Protein AF-A0A1B0EXZ8-F1 (afdb_monomer_lite)

Radius of gyration: 24.74 Å; chains: 1; bounding box: 55×82×66 Å

pLDDT: mean 79.67, std 14.69, range [38.31, 95.44]

Secondary structure (DSSP, 8-state):
-----------------------PPP----SS-SSSSEEEEEEE--TTTTTT-TT---EEEE-TTEEE-GGG-TT-EEETT-GGGSS---SEEEEHHHHHHHHS-S-------SSS--S---EEEEPPTT-----------EE-EE-SSSEES--EEEEEEETTEEEEEEEEE-EE-GGGSPP-

Organism: Phlebotomus papatasi (NCBI:txid29031)

Structure (mmCIF, N/CA/C/O backbone):
data_AF-A0A1B0EXZ8-F1
#
_entry.id   AF-A0A1B0EXZ8-F1
#
loop_
_atom_site.group_PDB
_atom_site.id
_atom_site.type_symbol
_atom_site.label_atom_id
_atom_site.label_alt_id
_atom_site.label_comp_id
_atom_site.label_asym_id
_atom_site.label_entity_id
_atom_site.label_seq_id
_atom_site.pdbx_PDB_ins_code
_atom_site.Cartn_x
_atom_site.Cartn_y
_atom_site.Cartn_z
_atom_site.occupancy
_atom_site.B_iso_or_equiv
_atom_site.auth_seq_id
_atom_site.auth_comp_id
_atom_site.auth_asym_id
_atom_site.auth_atom_id
_atom_site.pdbx_PDB_model_num
ATOM 1 N N . MET A 1 1 ? -35.680 -66.073 40.558 1.00 38.31 1 MET A N 1
ATOM 2 C CA . MET A 1 1 ? -34.943 -65.551 39.387 1.00 38.31 1 MET A CA 1
ATOM 3 C C . MET A 1 1 ? -34.930 -64.034 39.498 1.00 38.31 1 MET A C 1
ATOM 5 O O . MET A 1 1 ? -35.944 -63.405 39.238 1.00 38.31 1 MET A O 1
ATOM 9 N N . THR A 1 2 ? -33.848 -63.460 40.017 1.00 38.97 2 THR A N 1
ATOM 10 C CA . THR A 1 2 ? -33.702 -62.013 40.236 1.00 38.97 2 THR A CA 1
ATOM 11 C C . THR A 1 2 ? -33.088 -61.377 38.992 1.00 38.97 2 THR A C 1
ATOM 13 O O . THR A 1 2 ? -31.933 -61.647 38.672 1.00 38.97 2 THR A O 1
ATOM 16 N N . PHE A 1 3 ? -33.871 -60.575 38.269 1.00 43.34 3 PHE A N 1
ATOM 17 C CA . PHE A 1 3 ? -33.403 -59.811 37.111 1.00 43.34 3 PHE A CA 1
ATOM 18 C C . PHE A 1 3 ? -32.670 -58.553 37.584 1.00 43.34 3 PHE A C 1
ATOM 20 O O . PHE A 1 3 ? -33.264 -57.659 38.182 1.00 43.34 3 PHE A O 1
ATOM 27 N N . TRP A 1 4 ? -31.370 -58.502 37.315 1.00 45.62 4 TRP A N 1
ATOM 28 C CA . TRP A 1 4 ? -30.503 -57.360 37.579 1.00 45.62 4 TRP A CA 1
ATOM 29 C C . TRP A 1 4 ? -30.578 -56.405 36.380 1.00 45.62 4 TRP A C 1
ATOM 31 O O . TRP A 1 4 ? -30.135 -56.745 35.286 1.00 45.62 4 TRP A O 1
ATOM 41 N N . TRP A 1 5 ? -31.186 -55.231 36.555 1.00 47.97 5 TRP A N 1
ATOM 42 C CA . TRP A 1 5 ? -31.151 -54.163 35.552 1.00 47.97 5 TRP A CA 1
ATOM 43 C C . TRP A 1 5 ? -29.870 -53.341 35.739 1.00 47.97 5 TRP A C 1
ATOM 45 O O . TRP A 1 5 ? -29.737 -52.605 36.715 1.00 47.97 5 TRP A O 1
ATOM 55 N N . CYS A 1 6 ? -28.924 -53.468 34.808 1.00 46.91 6 CYS A N 1
ATOM 56 C CA . CYS A 1 6 ? -27.786 -52.559 34.700 1.00 46.91 6 CYS A CA 1
ATOM 57 C C . CYS A 1 6 ? -28.238 -51.269 34.010 1.00 46.91 6 CYS A C 1
ATOM 59 O O . CYS A 1 6 ? -28.502 -51.246 32.809 1.00 46.91 6 CYS A O 1
ATOM 61 N N . LEU A 1 7 ? -28.325 -50.190 34.783 1.00 52.19 7 LEU A N 1
ATOM 62 C CA . LEU A 1 7 ? -28.613 -48.847 34.296 1.00 52.19 7 LEU A CA 1
ATOM 63 C C . LEU A 1 7 ? -27.306 -48.254 33.742 1.00 52.19 7 LEU A C 1
ATOM 65 O O . LEU A 1 7 ? -26.428 -47.845 34.499 1.00 52.19 7 LEU A O 1
ATOM 69 N N . VAL A 1 8 ? -27.138 -48.276 32.418 1.00 58.47 8 VAL A N 1
ATOM 70 C CA . VAL A 1 8 ? -25.973 -47.685 31.741 1.00 58.47 8 VAL A CA 1
ATOM 71 C C . VAL A 1 8 ? -26.219 -46.188 31.573 1.00 58.47 8 VAL A C 1
ATOM 73 O O . VAL A 1 8 ? -27.015 -45.766 30.738 1.00 58.47 8 VAL A O 1
ATOM 76 N N . VAL A 1 9 ? -25.536 -45.378 32.380 1.00 57.06 9 VAL A N 1
ATOM 77 C CA . VAL A 1 9 ? -25.532 -43.916 32.250 1.00 57.06 9 VAL A CA 1
ATOM 78 C C . VAL A 1 9 ? -24.446 -43.524 31.247 1.00 57.06 9 VAL A C 1
ATOM 80 O O . VAL A 1 9 ? -23.256 -43.584 31.550 1.00 57.06 9 VAL A O 1
ATOM 83 N N . PHE A 1 10 ? -24.850 -43.122 30.041 1.00 52.97 10 PHE A N 1
ATOM 84 C CA . PHE A 1 10 ? -23.956 -42.493 29.067 1.00 52.97 10 PHE A CA 1
ATOM 85 C C . PHE A 1 10 ? -23.681 -41.043 29.494 1.00 52.97 10 PHE A C 1
ATOM 87 O O . PHE A 1 10 ? -24.477 -40.140 29.242 1.00 52.97 10 PHE A O 1
ATOM 94 N N . LEU A 1 11 ? -22.542 -40.815 30.150 1.00 56.53 11 LEU A N 1
ATOM 95 C CA . LEU A 1 11 ? -21.988 -39.476 30.357 1.00 56.53 11 LEU A CA 1
ATOM 96 C C . LEU A 1 11 ? -21.397 -38.984 29.028 1.00 56.53 11 LEU A C 1
ATOM 98 O O . LEU A 1 11 ? -20.256 -39.288 28.685 1.00 56.53 11 LEU A O 1
ATOM 102 N N . GLY A 1 12 ? -22.200 -38.254 28.254 1.00 58.97 12 GLY A N 1
ATOM 103 C CA . GLY A 1 12 ? -21.737 -37.557 27.058 1.00 58.97 12 GLY A CA 1
ATOM 104 C C . GLY A 1 12 ? -20.774 -36.434 27.437 1.00 58.97 12 GLY A C 1
ATOM 105 O O . GLY A 1 12 ? -21.183 -35.426 28.009 1.00 58.97 12 GLY A O 1
ATOM 106 N N . VAL A 1 13 ? -19.491 -36.604 27.121 1.00 61.78 13 VAL A N 1
ATOM 107 C CA . VAL A 1 13 ? -18.482 -35.547 27.248 1.00 61.78 13 VAL A CA 1
ATOM 108 C C . VAL A 1 13 ? -18.763 -34.505 26.165 1.00 61.78 13 VAL A C 1
ATOM 110 O O . VAL A 1 13 ? -18.509 -34.741 24.985 1.00 61.78 13 VAL A O 1
ATOM 113 N N . LEU A 1 14 ? -19.313 -33.353 26.555 1.00 59.41 14 LEU A N 1
ATOM 114 C CA . LEU A 1 14 ? -19.392 -32.181 25.686 1.00 59.41 14 LEU A CA 1
ATOM 115 C C . LEU A 1 14 ? -17.962 -31.701 25.419 1.00 59.41 14 LEU A C 1
ATOM 117 O O . LEU A 1 14 ? -17.328 -31.090 26.279 1.00 59.41 14 LEU A O 1
ATOM 121 N N . ALA A 1 15 ? -17.439 -32.011 24.234 1.00 59.94 15 ALA A N 1
ATOM 122 C CA . ALA A 1 15 ? -16.187 -31.450 23.757 1.00 59.94 15 ALA A CA 1
ATOM 123 C C . ALA A 1 15 ? -16.364 -29.933 23.604 1.00 59.94 15 ALA A C 1
ATOM 125 O O . ALA A 1 15 ? -17.039 -29.454 22.694 1.00 59.94 15 ALA A O 1
ATOM 126 N N . ILE A 1 16 ? -15.779 -29.174 24.528 1.00 58.53 16 ILE A N 1
ATOM 127 C CA . ILE A 1 16 ? -15.691 -27.719 24.439 1.00 58.53 16 ILE A CA 1
ATOM 128 C C . ILE A 1 16 ? -14.742 -27.422 23.276 1.00 58.53 16 ILE A C 1
ATOM 130 O O . ILE A 1 16 ? -13.527 -27.562 23.409 1.00 58.53 16 ILE A O 1
ATOM 134 N N . SER A 1 17 ? -15.284 -27.058 22.112 1.00 58.72 17 SER A N 1
ATOM 135 C CA . SER A 1 17 ? -14.468 -26.588 20.996 1.00 58.72 17 SER A CA 1
ATOM 136 C C . SER A 1 17 ? -13.899 -25.218 21.362 1.00 58.72 17 SER A C 1
ATOM 138 O O . SER A 1 17 ? -14.602 -24.207 21.317 1.00 58.72 17 SER A O 1
ATOM 140 N N . SER A 1 18 ? -12.628 -25.169 21.743 1.00 59.09 18 SER A N 1
ATOM 141 C CA . SER A 1 18 ? -11.882 -23.919 21.801 1.00 59.09 18 SER A CA 1
ATOM 142 C C . SER A 1 18 ? -11.708 -23.415 20.370 1.00 59.09 18 SER A C 1
ATOM 144 O O . SER A 1 18 ? -10.949 -23.975 19.581 1.00 59.09 18 SER A O 1
ATOM 146 N N . GLY A 1 19 ? -12.459 -22.375 20.004 1.00 49.75 19 GLY A N 1
ATOM 147 C CA . GLY A 1 19 ? -12.261 -21.680 18.739 1.00 49.75 19 GLY A CA 1
ATOM 148 C C . GLY A 1 19 ? -10.860 -21.083 18.726 1.00 49.75 19 GLY A C 1
ATOM 149 O O . GLY A 1 19 ? -10.626 -20.042 19.335 1.00 49.75 19 GLY A O 1
ATOM 150 N N . GLN A 1 20 ? -9.909 -21.750 18.073 1.00 58.28 20 GLN A N 1
ATOM 151 C CA . GLN A 1 20 ? -8.628 -21.127 17.788 1.00 58.28 20 GLN A CA 1
ATOM 152 C C . GLN A 1 20 ? -8.894 -20.003 16.794 1.00 58.28 20 GLN A C 1
ATOM 154 O O . GLN A 1 20 ? -9.422 -20.231 15.704 1.00 58.28 20 GLN A O 1
ATOM 159 N N . LEU A 1 21 ? -8.573 -18.774 17.192 1.00 57.69 21 LEU A N 1
ATOM 160 C CA . LEU A 1 21 ? -8.550 -17.652 16.272 1.00 57.69 21 LEU A CA 1
ATOM 161 C C . LEU A 1 21 ? -7.491 -17.977 15.215 1.00 57.69 21 LEU A C 1
ATOM 163 O O . LEU A 1 21 ? -6.292 -17.928 15.481 1.00 57.69 21 LEU A O 1
ATOM 167 N N . ALA A 1 22 ? -7.944 -18.407 14.040 1.00 60.12 22 ALA A N 1
ATOM 168 C CA . ALA A 1 22 ? -7.069 -18.646 12.909 1.00 60.12 22 ALA A CA 1
ATOM 169 C C . ALA A 1 22 ? -6.574 -17.283 12.422 1.00 60.12 22 ALA A C 1
ATOM 171 O O . ALA A 1 22 ? -7.352 -16.531 11.836 1.00 60.12 22 ALA A O 1
ATOM 172 N N . TRP A 1 23 ? -5.311 -16.968 12.689 1.00 63.00 23 TRP A N 1
ATOM 173 C CA . TRP A 1 23 ? -4.614 -15.792 12.172 1.00 63.00 23 TRP A CA 1
ATOM 174 C C . TRP A 1 23 ? -3.588 -16.246 11.137 1.00 63.00 23 TRP A C 1
ATOM 176 O O . TRP A 1 23 ? -2.952 -17.289 11.305 1.00 63.00 23 TRP A O 1
ATOM 186 N N . SER A 1 24 ? -3.428 -15.476 10.067 1.00 70.12 24 SER A N 1
ATOM 187 C CA . SER A 1 24 ? -2.359 -15.701 9.093 1.00 70.12 24 SER A CA 1
ATOM 188 C C . SER A 1 24 ? -1.038 -15.104 9.603 1.00 70.12 24 SER A C 1
ATOM 190 O O . SER A 1 24 ? -1.063 -14.136 10.361 1.00 70.12 24 SER A O 1
ATOM 192 N N . PRO A 1 25 ? 0.141 -15.645 9.253 1.00 72.38 25 PRO A N 1
ATOM 193 C CA . PRO A 1 25 ? 1.394 -14.971 9.580 1.00 72.38 25 PRO A CA 1
ATOM 194 C C . PRO A 1 25 ? 1.545 -13.689 8.746 1.00 72.38 25 PRO A C 1
ATOM 196 O O . PRO A 1 25 ? 1.132 -13.660 7.581 1.00 72.38 25 PRO A O 1
ATOM 199 N N . ILE A 1 26 ? 2.186 -12.654 9.312 1.00 67.88 26 ILE A N 1
ATOM 200 C CA . ILE A 1 26 ? 2.547 -11.441 8.560 1.00 67.88 26 ILE A CA 1
ATOM 201 C C . ILE A 1 26 ? 3.461 -11.868 7.411 1.00 67.88 26 ILE A C 1
ATOM 203 O O . ILE A 1 26 ? 4.555 -12.388 7.637 1.00 67.88 26 ILE A O 1
ATOM 207 N N . GLN A 1 27 ? 3.016 -11.634 6.179 1.00 70.94 27 GLN A N 1
ATOM 208 C CA . GLN A 1 27 ? 3.802 -11.918 4.985 1.00 70.94 27 GLN A CA 1
ATOM 209 C C . GLN A 1 27 ? 4.909 -10.864 4.869 1.00 70.94 27 GLN A C 1
ATOM 211 O O . GLN A 1 27 ? 4.693 -9.771 4.352 1.00 70.94 27 GLN A O 1
ATOM 216 N N . VAL A 1 28 ? 6.089 -11.175 5.402 1.00 64.62 28 VAL A N 1
ATOM 217 C CA . VAL A 1 28 ? 7.336 -10.450 5.142 1.00 64.62 28 VAL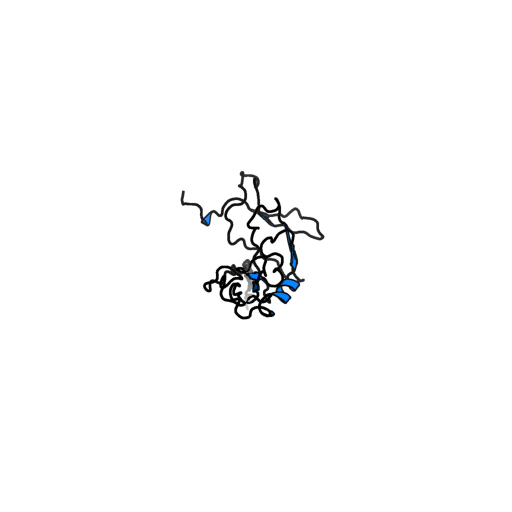 A CA 1
ATOM 218 C C . VAL A 1 28 ? 8.238 -11.448 4.442 1.00 64.62 28 VAL A C 1
ATOM 220 O O . VAL A 1 28 ? 8.940 -12.223 5.087 1.00 64.62 28 VAL A O 1
ATOM 223 N N . GLU A 1 29 ? 8.143 -11.524 3.120 1.00 59.66 29 GLU A N 1
ATOM 224 C CA . GLU A 1 29 ? 9.038 -12.398 2.371 1.00 59.66 29 GLU A CA 1
ATOM 225 C C . GLU A 1 29 ? 10.473 -11.872 2.605 1.00 59.66 29 GLU A C 1
ATOM 227 O O . GLU A 1 29 ? 10.762 -10.698 2.406 1.00 59.66 29 GLU A O 1
ATOM 232 N N . SER A 1 30 ? 11.353 -12.680 3.204 1.00 58.31 30 SER A N 1
ATOM 233 C CA . SER A 1 30 ? 12.673 -12.243 3.705 1.00 58.31 30 SER A CA 1
ATOM 234 C C . SER A 1 30 ? 13.801 -12.614 2.732 1.00 58.31 30 SER A C 1
ATOM 236 O O . SER A 1 30 ? 14.934 -12.878 3.136 1.00 58.31 30 SER A O 1
ATOM 238 N N . ASN A 1 31 ? 13.510 -12.672 1.434 1.00 60.12 31 ASN A N 1
ATOM 239 C CA . ASN A 1 31 ? 14.470 -13.117 0.425 1.00 60.12 31 ASN A CA 1
ATOM 240 C C . ASN A 1 31 ? 15.336 -11.950 -0.082 1.00 60.12 31 ASN A C 1
ATOM 242 O O . ASN A 1 31 ? 15.239 -11.566 -1.245 1.00 60.12 31 ASN A O 1
ATOM 246 N N . ASN A 1 32 ? 16.171 -11.368 0.795 1.00 68.06 32 ASN A N 1
ATOM 247 C CA . ASN A 1 32 ? 17.091 -10.255 0.476 1.00 68.06 32 ASN A CA 1
ATOM 248 C C . ASN A 1 32 ? 16.421 -9.026 -0.177 1.00 68.06 32 ASN A C 1
ATOM 250 O O . ASN A 1 32 ? 17.072 -8.235 -0.858 1.00 68.06 32 ASN A O 1
ATOM 254 N N . GLN A 1 33 ? 15.116 -8.871 0.022 1.00 80.88 33 GLN A N 1
ATOM 255 C CA . GLN A 1 33 ? 14.319 -7.807 -0.572 1.00 80.88 33 GLN A CA 1
ATOM 256 C C . GLN A 1 33 ? 14.337 -6.534 0.279 1.00 80.88 33 GLN A C 1
ATOM 258 O O . GLN A 1 33 ? 14.407 -6.591 1.507 1.00 80.88 33 GLN A O 1
ATOM 263 N N . VAL A 1 34 ? 14.261 -5.380 -0.388 1.00 82.19 34 VAL A N 1
ATOM 264 C CA . VAL A 1 34 ? 14.234 -4.053 0.250 1.00 82.19 34 VAL A CA 1
ATOM 265 C C . VAL A 1 34 ? 12.912 -3.835 0.990 1.00 82.19 34 VAL A C 1
ATOM 267 O O . VAL A 1 34 ? 12.888 -3.271 2.084 1.00 82.19 34 VAL A O 1
ATOM 270 N N . ASP A 1 35 ? 11.803 -4.284 0.399 1.00 84.75 35 ASP A N 1
ATOM 271 C CA . ASP A 1 35 ? 10.486 -4.317 1.034 1.00 84.75 35 ASP A CA 1
ATOM 272 C C . ASP A 1 35 ? 9.596 -5.424 0.448 1.00 84.75 35 ASP A C 1
ATOM 274 O O . ASP A 1 35 ? 10.082 -6.280 -0.285 1.00 84.75 35 ASP A O 1
ATOM 278 N N . LEU A 1 36 ? 8.300 -5.445 0.794 1.00 86.88 36 LEU A N 1
ATOM 279 C CA . LEU A 1 36 ? 7.382 -6.519 0.402 1.00 86.88 36 LEU A CA 1
ATOM 280 C C . LEU A 1 36 ? 7.312 -6.741 -1.117 1.00 86.88 36 LEU A C 1
ATOM 282 O O . LEU A 1 36 ? 7.190 -7.884 -1.541 1.00 86.88 36 LEU A O 1
ATOM 286 N N . PHE A 1 37 ? 7.394 -5.675 -1.920 1.00 91.50 37 PHE A N 1
ATOM 287 C CA . PHE A 1 37 ? 7.234 -5.759 -3.375 1.00 91.50 37 PHE A CA 1
ATOM 288 C C . PHE A 1 37 ? 8.534 -5.495 -4.146 1.00 91.50 37 PHE A C 1
ATOM 290 O O . PHE A 1 37 ? 8.640 -5.862 -5.319 1.00 91.50 37 PHE A O 1
ATOM 297 N N . THR A 1 38 ? 9.528 -4.883 -3.501 1.00 91.62 38 THR A N 1
ATOM 298 C CA . THR A 1 38 ? 10.786 -4.443 -4.110 1.00 91.62 38 THR A CA 1
ATOM 299 C C . THR A 1 38 ? 11.914 -5.396 -3.743 1.00 91.62 38 THR A C 1
ATOM 301 O O . THR A 1 38 ? 12.404 -5.386 -2.612 1.00 91.62 38 THR A O 1
ATOM 304 N N . ARG A 1 39 ? 12.382 -6.190 -4.711 1.00 91.94 39 ARG A N 1
ATOM 305 C CA . ARG A 1 39 ? 13.547 -7.067 -4.533 1.00 91.94 39 ARG A CA 1
ATOM 306 C C . ARG A 1 39 ? 14.839 -6.259 -4.504 1.00 91.94 39 ARG A C 1
ATOM 308 O O . ARG A 1 39 ? 15.629 -6.411 -3.584 1.00 91.94 39 ARG A O 1
ATOM 315 N N . GLN A 1 40 ? 15.041 -5.403 -5.503 1.00 91.50 40 GLN A N 1
ATOM 316 C CA . GLN A 1 40 ? 16.206 -4.521 -5.627 1.00 91.50 40 GLN A CA 1
ATOM 317 C C . GLN A 1 40 ? 15.744 -3.142 -6.091 1.00 91.50 40 GLN A C 1
ATOM 319 O O . GLN A 1 40 ? 14.796 -3.046 -6.869 1.00 91.50 40 GLN A O 1
ATOM 324 N N . ALA A 1 41 ? 16.402 -2.088 -5.608 1.00 91.06 41 ALA A N 1
ATOM 325 C CA . ALA A 1 41 ? 16.055 -0.709 -5.950 1.00 91.06 41 ALA A CA 1
ATOM 326 C C . ALA A 1 41 ? 16.508 -0.303 -7.365 1.00 91.06 41 ALA A C 1
ATOM 328 O O . ALA A 1 41 ? 15.982 0.652 -7.908 1.00 91.06 41 ALA A O 1
ATOM 329 N N . SER A 1 42 ? 17.446 -1.019 -7.977 1.00 92.19 42 SER A N 1
ATOM 330 C CA . SER A 1 42 ? 17.870 -0.817 -9.366 1.00 92.19 42 SER A CA 1
ATOM 331 C C . SER A 1 42 ? 18.394 -2.136 -9.939 1.00 92.19 42 SER A C 1
ATOM 333 O O . SER A 1 42 ? 18.542 -3.114 -9.200 1.00 92.19 42 SER A O 1
ATOM 335 N N . GLY A 1 43 ? 18.654 -2.176 -11.246 1.00 90.75 43 GLY A N 1
ATOM 336 C CA . GLY A 1 43 ? 19.186 -3.341 -11.957 1.00 90.75 43 GLY A CA 1
ATOM 337 C C . GLY A 1 43 ? 18.191 -4.024 -12.896 1.00 90.75 43 GLY A C 1
ATOM 338 O O . GLY A 1 43 ? 18.550 -5.013 -13.533 1.00 90.75 43 GLY A O 1
ATOM 339 N N . CYS A 1 44 ? 16.959 -3.517 -13.006 1.00 91.94 44 CYS A N 1
ATOM 340 C CA . CYS A 1 44 ? 15.953 -4.021 -13.936 1.00 91.94 44 CYS A CA 1
ATOM 341 C C . CYS A 1 44 ? 15.580 -2.976 -14.991 1.00 91.94 44 CYS A C 1
ATOM 343 O O . CYS A 1 44 ? 15.612 -1.778 -14.703 1.00 91.94 44 CYS A O 1
ATOM 345 N N . PRO A 1 45 ? 15.177 -3.414 -16.199 1.00 91.31 45 PRO A N 1
ATOM 346 C CA . PRO A 1 45 ? 14.734 -2.500 -17.234 1.00 91.31 45 PRO A CA 1
ATOM 347 C C . PRO A 1 45 ? 13.476 -1.744 -16.804 1.00 91.31 45 PRO A C 1
ATOM 349 O O . PRO A 1 45 ? 12.548 -2.314 -16.217 1.00 91.31 45 PRO A O 1
ATOM 352 N N . CYS A 1 46 ? 13.436 -0.454 -17.115 1.00 91.00 46 CYS A N 1
ATOM 353 C CA . CYS A 1 46 ? 12.274 0.391 -16.864 1.00 91.00 46 CYS A CA 1
ATOM 354 C C . CYS A 1 46 ? 11.158 0.079 -17.865 1.00 91.00 46 CYS A C 1
ATOM 356 O O . CYS A 1 46 ? 11.255 0.465 -19.024 1.00 91.00 46 CYS A O 1
ATOM 358 N N . LEU A 1 47 ? 10.062 -0.569 -17.460 1.00 86.81 47 LEU A N 1
ATOM 359 C CA . LEU A 1 47 ? 9.047 -1.055 -18.415 1.00 86.81 47 LEU A CA 1
ATOM 360 C C . LEU A 1 47 ? 8.384 0.056 -19.255 1.00 86.81 47 LEU A C 1
ATOM 362 O O . LEU A 1 47 ? 7.991 -0.184 -20.393 1.00 86.81 47 LEU A O 1
ATOM 366 N N . TRP A 1 48 ? 8.295 1.280 -18.726 1.00 84.62 48 TRP A N 1
ATOM 367 C CA . TRP A 1 48 ? 7.731 2.440 -19.433 1.00 84.62 48 TRP A CA 1
ATOM 368 C C . TRP A 1 48 ? 8.727 3.153 -20.364 1.00 84.62 48 TRP A C 1
ATOM 370 O O . TRP A 1 48 ? 8.300 3.911 -21.230 1.00 84.62 48 TRP A O 1
ATOM 380 N N . ARG A 1 49 ? 10.039 2.921 -20.200 1.00 81.56 49 ARG A N 1
ATOM 381 C CA . ARG A 1 49 ? 11.125 3.513 -21.016 1.00 81.56 49 ARG A CA 1
ATOM 382 C C . ARG A 1 49 ? 11.882 2.495 -21.863 1.00 81.56 49 ARG A C 1
ATOM 384 O O . ARG A 1 49 ? 12.566 2.884 -22.801 1.00 81.56 49 ARG A O 1
ATOM 391 N N . SER A 1 50 ? 11.704 1.206 -21.594 1.00 66.94 50 SER A N 1
ATOM 392 C CA . SER A 1 50 ? 12.350 0.091 -22.288 1.00 66.94 50 SER A CA 1
ATOM 393 C C . SER A 1 50 ? 12.191 0.116 -23.818 1.00 66.94 50 SER A C 1
ATOM 395 O O . SER A 1 50 ? 13.132 -0.301 -24.490 1.00 66.94 50 SER A O 1
ATOM 397 N N . PRO A 1 51 ? 11.091 0.638 -24.409 1.00 69.75 51 PRO A N 1
ATOM 398 C CA . PRO A 1 51 ? 11.003 0.801 -25.863 1.00 69.75 51 PRO A CA 1
ATOM 399 C C . PRO A 1 51 ? 11.971 1.845 -26.445 1.00 69.75 51 PRO A C 1
ATOM 401 O O . PRO A 1 51 ? 12.215 1.839 -27.648 1.00 69.75 51 PR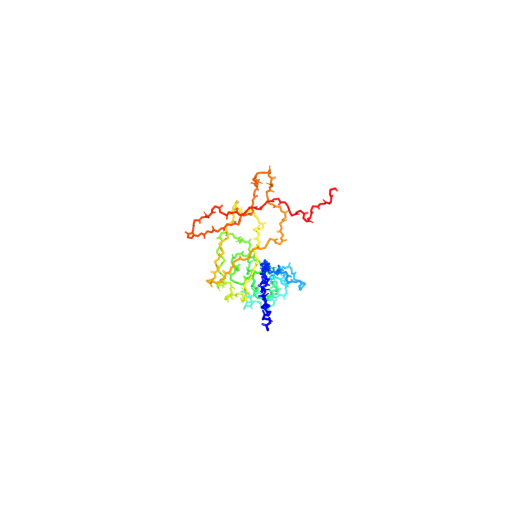O A O 1
ATOM 404 N N . VAL A 1 52 ? 12.473 2.762 -25.614 1.00 71.12 52 VAL A N 1
ATOM 405 C CA . VAL A 1 52 ? 13.305 3.911 -26.002 1.00 71.12 52 VAL A CA 1
ATOM 406 C C . VAL A 1 52 ? 14.775 3.661 -25.669 1.00 71.12 52 VAL A C 1
ATOM 408 O O . VAL A 1 52 ? 15.636 3.952 -26.495 1.00 71.12 52 VAL A O 1
ATOM 411 N N . ASP A 1 53 ? 15.057 3.085 -24.499 1.00 72.25 53 ASP A N 1
ATOM 412 C CA . ASP A 1 53 ? 16.406 2.697 -24.082 1.00 72.25 53 ASP A CA 1
ATOM 413 C C . ASP A 1 53 ? 16.400 1.279 -23.474 1.00 72.25 53 ASP A C 1
ATOM 415 O O . ASP A 1 53 ? 16.021 1.090 -22.315 1.00 72.25 53 ASP A O 1
ATOM 419 N N . PRO A 1 54 ? 16.810 0.253 -24.243 1.00 70.31 54 PRO A N 1
ATOM 420 C CA . PRO A 1 54 ? 16.871 -1.128 -23.767 1.00 70.31 54 PRO A CA 1
ATOM 421 C C . PRO A 1 54 ? 17.927 -1.369 -22.679 1.00 70.31 54 PRO A C 1
ATOM 423 O O . PRO A 1 54 ? 17.908 -2.431 -22.058 1.00 70.31 54 PRO A O 1
ATOM 426 N N . GLN A 1 55 ? 18.865 -0.435 -22.486 1.00 78.25 55 GLN A N 1
ATOM 427 C CA . GLN A 1 55 ? 19.953 -0.531 -21.508 1.00 78.25 55 GLN A CA 1
ATOM 428 C C . GLN A 1 55 ? 19.665 0.267 -20.227 1.00 78.25 55 GLN A C 1
ATOM 430 O O . GLN A 1 55 ? 20.459 0.202 -19.285 1.00 78.25 55 GLN A O 1
ATOM 435 N N . ASP A 1 56 ? 18.534 0.982 -20.160 1.00 81.75 56 ASP A N 1
ATOM 436 C CA . ASP A 1 56 ? 18.103 1.689 -18.953 1.00 81.75 56 ASP A CA 1
ATOM 437 C C . ASP A 1 56 ? 17.706 0.676 -17.873 1.00 81.75 56 ASP A C 1
ATOM 439 O O . ASP A 1 56 ? 16.594 0.144 -17.856 1.00 81.75 56 ASP A O 1
ATOM 443 N N . THR A 1 57 ? 18.659 0.388 -16.989 1.00 86.25 57 THR A N 1
ATOM 444 C CA . THR A 1 57 ? 18.536 -0.560 -15.876 1.00 86.25 57 THR A CA 1
ATOM 445 C C . THR A 1 57 ? 18.386 0.142 -14.527 1.00 86.25 57 THR A C 1
ATOM 447 O O . THR A 1 57 ? 18.552 -0.484 -13.479 1.00 86.25 57 THR A O 1
ATOM 450 N N . ASP A 1 58 ? 18.038 1.431 -14.518 1.00 89.94 58 ASP A N 1
ATOM 451 C CA . ASP A 1 58 ? 17.900 2.224 -13.288 1.00 89.94 58 ASP A CA 1
ATOM 452 C C . ASP A 1 58 ? 16.559 1.999 -12.559 1.00 89.94 58 ASP A C 1
ATOM 454 O O . ASP A 1 58 ? 16.192 2.723 -11.632 1.00 89.94 58 ASP A O 1
ATOM 458 N N . CYS A 1 59 ? 15.799 0.976 -12.955 1.00 93.25 59 CYS A N 1
ATOM 459 C CA . CYS A 1 59 ? 14.516 0.659 -12.349 1.00 93.25 59 CYS A CA 1
ATOM 460 C C . CYS A 1 59 ? 14.565 -0.527 -11.395 1.00 93.25 59 CYS A C 1
ATOM 462 O O . CYS A 1 59 ? 15.360 -1.464 -11.517 1.00 93.25 59 CYS A O 1
ATOM 464 N N . ALA A 1 60 ? 13.646 -0.488 -10.436 1.00 94.88 60 ALA A N 1
ATOM 465 C CA . ALA A 1 60 ? 13.500 -1.510 -9.425 1.00 94.88 60 ALA A CA 1
ATOM 466 C C . ALA A 1 60 ? 13.139 -2.872 -10.019 1.00 94.88 60 ALA A C 1
ATOM 468 O O . ALA A 1 60 ? 12.310 -3.004 -10.926 1.00 94.88 60 ALA A O 1
ATOM 469 N N . CYS A 1 61 ? 13.720 -3.908 -9.428 1.00 93.50 61 CYS A N 1
ATOM 470 C CA . CYS A 1 61 ? 13.332 -5.284 -9.673 1.00 93.50 61 CYS A CA 1
ATOM 471 C C . CYS A 1 61 ? 12.219 -5.678 -8.704 1.00 93.50 61 CYS A C 1
ATOM 473 O O . CYS A 1 61 ? 12.441 -5.744 -7.492 1.00 93.50 61 CYS A O 1
ATOM 475 N N . CYS A 1 62 ? 11.031 -5.974 -9.229 1.00 93.25 62 CYS A N 1
ATOM 476 C CA . CYS A 1 62 ? 9.876 -6.353 -8.417 1.00 93.25 62 CYS A CA 1
ATOM 477 C C . CYS A 1 62 ? 9.806 -7.866 -8.176 1.00 93.25 62 CYS A C 1
ATOM 479 O O . CYS A 1 62 ? 10.265 -8.673 -8.989 1.00 93.25 62 CYS A O 1
ATOM 481 N N . VAL A 1 63 ? 9.223 -8.264 -7.045 1.00 92.38 63 VAL A N 1
ATOM 482 C CA . VAL A 1 63 ? 8.840 -9.665 -6.799 1.00 92.38 63 VAL A CA 1
ATOM 483 C C . VAL A 1 63 ? 7.504 -9.987 -7.479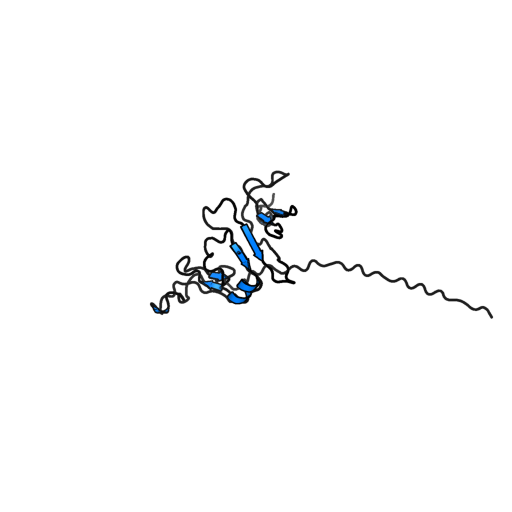 1.00 92.38 63 VAL A C 1
ATOM 485 O O . VAL A 1 63 ? 6.857 -9.121 -8.069 1.00 92.38 63 VAL A O 1
ATOM 488 N N . ARG A 1 64 ? 7.067 -11.249 -7.405 1.00 91.38 64 ARG A N 1
ATOM 489 C CA . ARG A 1 64 ? 5.776 -11.670 -7.963 1.00 91.38 64 ARG A CA 1
ATOM 490 C C . ARG A 1 64 ? 4.629 -10.869 -7.334 1.00 91.38 64 ARG A C 1
ATOM 492 O O . ARG A 1 64 ? 4.546 -10.754 -6.118 1.00 91.38 64 ARG A O 1
ATOM 499 N N . GLY A 1 65 ? 3.741 -10.347 -8.179 1.00 92.25 65 GLY A N 1
ATOM 500 C CA . GLY A 1 65 ? 2.626 -9.488 -7.768 1.00 92.25 65 GLY A CA 1
ATOM 501 C C . GLY A 1 65 ? 3.011 -8.033 -7.483 1.00 92.25 65 GLY A C 1
ATOM 502 O O . GLY A 1 65 ? 2.131 -7.232 -7.164 1.00 92.25 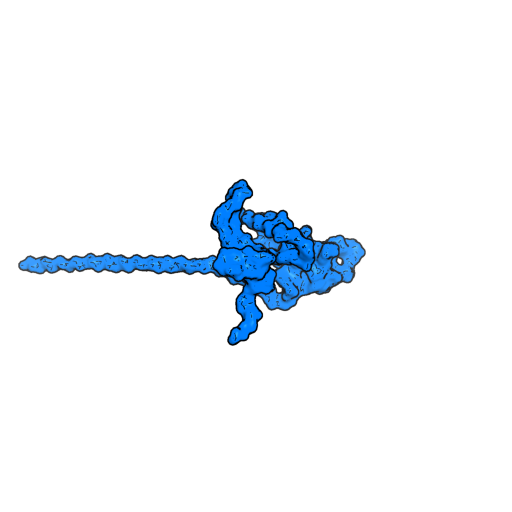65 GLY A O 1
ATOM 503 N N . GLY A 1 66 ? 4.295 -7.688 -7.624 1.00 93.94 66 GLY A N 1
ATOM 504 C CA . GLY A 1 66 ? 4.795 -6.322 -7.577 1.00 93.94 66 GLY A CA 1
ATOM 505 C C . GLY A 1 66 ? 4.942 -5.704 -8.971 1.00 93.94 66 GLY A C 1
ATOM 506 O O . GLY A 1 66 ? 5.400 -6.366 -9.901 1.00 93.94 66 GLY A O 1
ATOM 507 N N . CYS A 1 67 ? 4.601 -4.424 -9.091 1.00 94.12 67 CYS A N 1
ATOM 508 C CA . CYS A 1 67 ? 4.752 -3.606 -10.288 1.00 94.12 67 CYS A CA 1
ATOM 509 C C . CYS A 1 67 ? 5.568 -2.349 -9.964 1.00 94.12 67 CYS A C 1
ATOM 511 O O . CYS A 1 67 ? 5.501 -1.817 -8.852 1.00 94.12 67 CYS A O 1
ATOM 513 N N . GLN A 1 68 ? 6.368 -1.893 -10.928 1.00 94.00 68 GLN A N 1
ATOM 514 C CA . GLN A 1 68 ? 7.214 -0.711 -10.770 1.00 94.00 68 GLN A CA 1
ATOM 515 C C . GLN A 1 68 ? 6.350 0.559 -10.682 1.00 94.00 68 GLN A C 1
ATOM 517 O O . GLN A 1 68 ? 5.338 0.677 -11.370 1.00 94.00 68 GLN A O 1
ATOM 522 N N . CYS A 1 69 ? 6.771 1.540 -9.882 1.00 91.56 69 CYS A N 1
ATOM 523 C CA . CYS A 1 69 ? 6.007 2.776 -9.660 1.00 91.56 69 CYS A CA 1
ATOM 524 C C . CYS A 1 69 ? 6.103 3.822 -10.781 1.00 91.56 69 CYS A C 1
ATOM 526 O O . CYS A 1 69 ? 5.639 4.954 -10.619 1.00 91.56 69 CYS A O 1
ATOM 528 N N . GLY A 1 70 ? 6.727 3.478 -11.905 1.00 89.12 70 GLY A N 1
ATOM 529 C CA . GLY A 1 70 ? 6.959 4.427 -12.981 1.00 89.12 70 GLY A CA 1
ATOM 530 C C . GLY A 1 70 ? 7.992 5.492 -12.620 1.00 89.12 70 GLY A C 1
ATOM 531 O O . GLY A 1 70 ? 8.770 5.375 -11.673 1.00 89.12 70 GLY A O 1
ATOM 532 N N . GLU A 1 71 ? 7.951 6.584 -13.375 1.00 88.38 71 GLU A N 1
ATOM 533 C CA . GLU A 1 71 ? 8.836 7.740 -13.209 1.00 88.38 71 GLU A CA 1
ATOM 534 C C . GLU A 1 71 ? 8.699 8.427 -11.841 1.00 88.38 71 GLU A C 1
ATOM 536 O O . GLU A 1 71 ? 9.637 9.059 -11.366 1.00 88.38 71 GLU A O 1
ATOM 541 N N . ILE A 1 72 ? 7.557 8.248 -11.169 1.00 87.06 72 ILE A N 1
ATOM 542 C CA . ILE A 1 72 ? 7.291 8.801 -9.836 1.00 87.06 72 ILE A CA 1
ATOM 543 C C . ILE A 1 72 ? 8.246 8.199 -8.790 1.00 87.06 72 ILE A C 1
ATOM 545 O O . ILE A 1 72 ? 8.611 8.866 -7.821 1.00 87.06 72 ILE A O 1
ATOM 549 N N . SER A 1 73 ? 8.653 6.935 -8.957 1.00 89.81 73 SER A N 1
ATOM 550 C CA . SER A 1 73 ? 9.640 6.291 -8.090 1.00 89.81 73 SER A CA 1
ATOM 551 C C . SER A 1 73 ? 10.299 5.114 -8.810 1.00 89.81 73 SER A C 1
ATOM 553 O O . SER A 1 73 ? 9.837 3.978 -8.721 1.00 89.81 73 SER A O 1
ATOM 555 N N . THR A 1 74 ? 11.403 5.381 -9.509 1.00 91.56 74 THR A N 1
ATOM 556 C CA . THR A 1 74 ? 12.128 4.362 -10.289 1.00 91.56 74 THR A CA 1
ATOM 557 C C . THR A 1 74 ? 12.639 3.221 -9.413 1.00 91.56 74 THR A C 1
ATOM 559 O O . THR A 1 74 ? 12.578 2.061 -9.813 1.00 91.56 74 THR A O 1
ATOM 562 N N . GLY A 1 75 ? 13.049 3.532 -8.179 1.00 91.62 75 GLY A N 1
ATOM 563 C CA . GLY A 1 75 ? 13.633 2.569 -7.250 1.00 91.62 75 GLY A CA 1
ATOM 564 C C . GLY A 1 75 ? 12.668 1.820 -6.333 1.00 91.62 75 GLY A C 1
ATOM 565 O O . GLY A 1 75 ? 13.101 1.286 -5.308 1.00 91.62 75 GLY A O 1
ATOM 566 N N . ARG A 1 76 ? 11.366 1.789 -6.646 1.00 90.94 76 ARG A N 1
ATOM 567 C CA . ARG A 1 76 ? 10.362 1.099 -5.825 1.00 90.94 76 ARG A CA 1
ATOM 568 C C . ARG A 1 76 ? 9.344 0.320 -6.643 1.00 90.94 76 ARG A C 1
ATOM 570 O O . ARG A 1 76 ? 8.974 0.690 -7.756 1.00 90.94 76 ARG A O 1
ATOM 577 N N . CYS A 1 77 ? 8.844 -0.731 -6.011 1.00 92.56 77 CYS A N 1
ATOM 578 C CA . CYS A 1 77 ? 7.709 -1.508 -6.467 1.00 92.56 77 CYS A CA 1
ATOM 579 C C . CYS A 1 77 ? 6.565 -1.426 -5.455 1.00 92.56 77 CYS A C 1
ATOM 581 O O . CYS A 1 77 ? 6.772 -1.270 -4.250 1.00 92.56 77 CYS A O 1
ATOM 583 N N . VAL A 1 78 ? 5.347 -1.582 -5.954 1.00 92.56 78 VAL A N 1
ATOM 584 C CA . VAL A 1 78 ? 4.117 -1.698 -5.160 1.00 92.56 78 VAL A CA 1
ATOM 585 C C . VAL A 1 78 ? 3.335 -2.912 -5.612 1.00 92.56 78 VAL A C 1
ATOM 587 O O . VAL A 1 78 ? 3.661 -3.508 -6.632 1.00 92.56 78 VAL A O 1
ATOM 590 N N . GLN A 1 79 ? 2.277 -3.271 -4.891 1.00 93.75 79 GLN A N 1
ATOM 591 C CA . GLN A 1 79 ? 1.325 -4.252 -5.393 1.00 93.75 79 GLN A CA 1
ATOM 592 C C . GLN A 1 79 ? 0.766 -3.793 -6.744 1.00 93.75 79 GLN A C 1
ATOM 594 O O . GLN A 1 79 ? 0.300 -2.658 -6.862 1.00 93.75 79 GLN A O 1
ATOM 599 N N . CYS A 1 80 ? 0.791 -4.667 -7.750 1.00 94.19 80 CYS A N 1
ATOM 600 C CA . CYS A 1 80 ? 0.188 -4.355 -9.044 1.00 94.19 80 CYS A CA 1
ATOM 601 C C . CYS A 1 80 ? -1.283 -3.952 -8.874 1.00 94.19 80 CYS A C 1
ATOM 603 O O . CYS A 1 80 ? -2.016 -4.573 -8.098 1.00 94.19 80 CYS A O 1
ATOM 605 N N . GLY A 1 81 ? -1.727 -2.931 -9.604 1.00 92.56 81 GLY A N 1
ATOM 606 C CA . GLY A 1 81 ? -3.026 -2.271 -9.434 1.00 92.56 81 GLY A CA 1
ATOM 607 C C . GLY A 1 81 ? -3.023 -1.073 -8.473 1.00 92.56 81 GLY A C 1
ATOM 608 O O . GLY A 1 81 ? -4.057 -0.422 -8.333 1.00 92.56 81 GLY A O 1
ATOM 609 N N . LEU A 1 82 ? -1.896 -0.772 -7.813 1.00 92.94 82 LEU A N 1
ATOM 610 C CA . LEU A 1 82 ? -1.708 0.399 -6.939 1.00 92.94 82 LEU A CA 1
ATOM 611 C C . LEU A 1 82 ? -0.539 1.302 -7.376 1.00 92.94 82 LEU A C 1
ATOM 613 O O . LEU A 1 82 ? -0.068 2.127 -6.594 1.00 92.94 82 LEU A O 1
ATOM 617 N N . GLU A 1 83 ? -0.063 1.174 -8.615 1.00 90.81 83 GLU A N 1
ATOM 618 C CA . GLU A 1 83 ? 1.100 1.885 -9.171 1.00 90.81 83 GLU A CA 1
ATOM 619 C C . GLU A 1 83 ? 0.965 3.407 -9.019 1.00 90.81 83 GLU A C 1
ATOM 621 O O . GLU A 1 83 ? 1.903 4.091 -8.607 1.00 90.81 83 GLU A O 1
ATOM 626 N N . MET A 1 84 ? -0.247 3.927 -9.237 1.00 87.94 84 MET A N 1
ATOM 627 C CA . MET A 1 84 ? -0.572 5.353 -9.114 1.00 87.94 84 MET A CA 1
ATOM 628 C C . MET A 1 84 ? -0.535 5.877 -7.668 1.00 87.94 84 MET A C 1
ATOM 630 O O . MET A 1 84 ? -0.529 7.087 -7.448 1.00 87.94 84 MET A O 1
ATOM 634 N N . ASN A 1 85 ? -0.496 4.990 -6.671 1.00 88.25 85 ASN A N 1
ATOM 635 C CA . ASN A 1 85 ? -0.513 5.324 -5.245 1.00 88.25 85 ASN A CA 1
ATOM 636 C C . ASN A 1 85 ? 0.818 5.025 -4.542 1.00 88.25 85 ASN A C 1
ATOM 638 O O . ASN A 1 85 ? 0.859 4.931 -3.317 1.00 88.25 85 ASN A O 1
ATOM 642 N N . CYS A 1 86 ? 1.914 4.916 -5.296 1.00 86.62 86 CYS A N 1
ATOM 643 C CA . CYS A 1 86 ? 3.197 4.469 -4.760 1.00 86.62 86 CYS A CA 1
ATOM 644 C C . CYS A 1 86 ? 3.807 5.366 -3.672 1.00 86.62 86 CYS A C 1
ATOM 646 O O . CYS A 1 86 ? 4.329 4.861 -2.677 1.00 86.62 86 CYS A O 1
ATOM 648 N N . LEU A 1 87 ? 3.737 6.692 -3.827 1.00 82.31 87 LEU A N 1
ATOM 649 C CA . LEU A 1 87 ? 4.242 7.628 -2.812 1.00 82.31 87 LEU A CA 1
ATOM 650 C C . LEU A 1 87 ? 3.161 8.061 -1.814 1.00 82.31 87 LEU A C 1
ATOM 652 O O . LEU A 1 87 ? 3.462 8.294 -0.645 1.00 82.31 87 LEU A O 1
ATOM 656 N N . ASN A 1 88 ? 1.911 8.159 -2.279 1.00 81.62 88 ASN A N 1
ATOM 657 C CA . ASN A 1 88 ? 0.790 8.743 -1.545 1.00 81.62 88 ASN A CA 1
ATOM 658 C C . ASN A 1 88 ? -0.414 7.795 -1.554 1.00 81.62 88 ASN A C 1
ATOM 660 O O . ASN A 1 88 ? -1.370 7.944 -2.319 1.00 81.62 88 ASN A O 1
ATOM 664 N N . MET A 1 89 ? -0.357 6.802 -0.675 1.00 84.75 89 MET A N 1
ATOM 665 C CA . MET A 1 89 ? -1.442 5.858 -0.455 1.00 84.75 89 MET A CA 1
ATOM 666 C C . MET A 1 89 ? -2.393 6.445 0.596 1.00 84.75 89 MET A C 1
ATOM 668 O O . MET A 1 89 ? -2.165 6.298 1.787 1.00 84.75 89 MET A O 1
ATOM 672 N N . CYS A 1 90 ? -3.416 7.194 0.180 1.00 87.62 90 CYS A N 1
ATOM 673 C CA . CYS A 1 90 ? -4.333 7.875 1.099 1.00 87.62 90 CYS A CA 1
ATOM 674 C C . CYS A 1 90 ? -5.698 8.114 0.443 1.00 87.62 90 CYS A C 1
ATOM 676 O O . CYS A 1 90 ? -5.748 8.499 -0.721 1.00 87.62 90 CYS A O 1
ATOM 678 N N . ASN A 1 91 ? -6.796 7.922 1.184 1.00 88.44 91 ASN A N 1
ATOM 679 C CA . ASN A 1 91 ? -8.172 8.064 0.682 1.00 88.44 91 ASN A CA 1
ATOM 680 C C . ASN A 1 91 ? -8.472 7.156 -0.516 1.00 88.44 91 ASN A C 1
ATOM 682 O O . ASN A 1 91 ? -9.068 7.575 -1.505 1.00 88.44 91 ASN A O 1
ATOM 686 N N . ILE A 1 92 ? -8.063 5.894 -0.409 1.00 88.69 92 ILE A N 1
ATOM 687 C CA . ILE A 1 92 ? -8.226 4.901 -1.472 1.00 88.69 92 ILE A CA 1
ATOM 688 C C . ILE A 1 92 ? -9.157 3.768 -1.051 1.00 88.69 92 ILE A C 1
ATOM 690 O O . ILE A 1 92 ? -9.343 3.491 0.137 1.00 88.69 92 ILE A O 1
ATOM 694 N N . THR A 1 93 ? -9.718 3.087 -2.048 1.00 91.69 93 THR A N 1
ATOM 695 C CA . THR A 1 93 ? -10.454 1.835 -1.858 1.00 91.69 93 THR A CA 1
ATOM 696 C C . THR A 1 93 ? -9.610 0.676 -2.368 1.00 91.69 93 THR A C 1
ATOM 698 O O . THR A 1 93 ? -9.216 0.661 -3.529 1.00 91.69 93 THR A O 1
ATOM 701 N N . LEU A 1 94 ? -9.350 -0.297 -1.502 1.00 92.94 94 LEU A N 1
ATOM 702 C CA . LEU A 1 94 ? -8.685 -1.549 -1.825 1.00 92.94 94 LEU A CA 1
ATOM 703 C C . LEU A 1 94 ? -9.753 -2.606 -2.098 1.00 92.94 94 LEU A C 1
ATOM 705 O O . LEU A 1 94 ? -10.346 -3.169 -1.175 1.00 92.94 94 LEU A O 1
ATOM 709 N N . ASP A 1 95 ? -10.025 -2.838 -3.379 1.00 93.31 95 ASP A N 1
ATOM 710 C CA . ASP A 1 95 ? -10.936 -3.885 -3.828 1.00 93.31 95 ASP A CA 1
ATOM 711 C C . ASP A 1 95 ? -10.179 -5.205 -3.991 1.00 93.31 95 ASP A C 1
ATOM 713 O O . ASP A 1 95 ? -9.257 -5.327 -4.798 1.00 93.31 95 ASP A O 1
ATOM 717 N N . SER A 1 96 ? -10.574 -6.200 -3.201 1.00 93.31 96 SER A N 1
ATOM 718 C CA . SER A 1 96 ? -9.925 -7.516 -3.173 1.00 93.31 96 SER A CA 1
ATOM 719 C C . SER A 1 96 ? -9.924 -8.225 -4.531 1.00 93.31 96 SER A C 1
ATOM 721 O O . SER A 1 96 ? -8.933 -8.865 -4.877 1.00 93.31 96 SER A O 1
ATOM 723 N N . ARG A 1 97 ? -10.990 -8.095 -5.335 1.00 94.56 97 ARG A N 1
ATOM 724 C CA . ARG A 1 97 ? -11.063 -8.708 -6.669 1.00 94.56 97 ARG A CA 1
ATOM 725 C C . ARG A 1 97 ? -10.133 -7.994 -7.638 1.00 94.56 97 ARG A C 1
ATOM 727 O O . ARG A 1 97 ? -9.419 -8.661 -8.381 1.00 94.56 97 ARG A O 1
ATOM 734 N N . ALA A 1 98 ? -10.138 -6.663 -7.631 1.00 93.88 98 ALA A N 1
ATOM 735 C CA . ALA A 1 98 ? -9.259 -5.875 -8.487 1.00 93.88 98 ALA A CA 1
ATOM 736 C C . ALA A 1 98 ? -7.783 -6.180 -8.191 1.00 93.88 98 ALA A C 1
ATOM 738 O O . ALA A 1 98 ? -7.043 -6.511 -9.113 1.00 93.88 98 ALA A O 1
ATOM 739 N N . LEU A 1 99 ? -7.394 -6.172 -6.910 1.00 93.25 99 LEU A N 1
ATOM 740 C CA . LEU A 1 99 ? -6.025 -6.465 -6.479 1.00 93.25 99 LEU A CA 1
ATOM 741 C C . LEU A 1 99 ? -5.602 -7.900 -6.794 1.00 93.25 99 LEU A C 1
ATOM 743 O O . LEU A 1 99 ? -4.482 -8.123 -7.248 1.00 93.25 99 LEU A O 1
ATOM 747 N N . GLN A 1 100 ? -6.483 -8.881 -6.597 1.00 94.06 100 GLN A N 1
ATOM 748 C CA . GLN A 1 100 ? -6.192 -10.270 -6.950 1.00 94.06 100 GLN A CA 1
ATOM 749 C C . GLN A 1 100 ? -6.018 -10.439 -8.465 1.00 94.06 100 GLN A C 1
ATOM 751 O O . GLN A 1 100 ? -5.149 -11.196 -8.893 1.00 94.06 100 GLN A O 1
ATOM 756 N N . ASN A 1 101 ? -6.807 -9.732 -9.278 1.00 95.44 101 ASN A N 1
ATOM 757 C 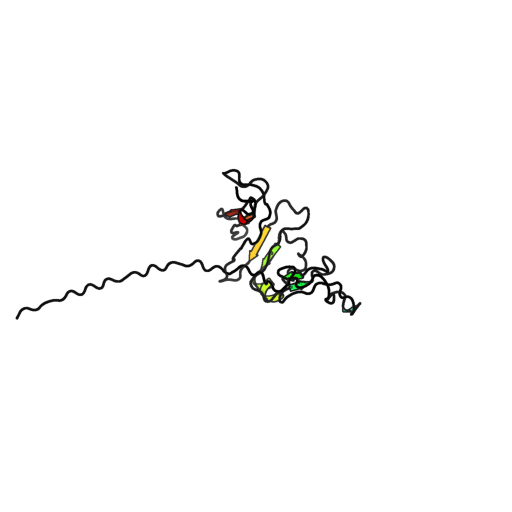CA . ASN A 1 101 ? -6.700 -9.788 -10.736 1.00 95.44 101 ASN A CA 1
ATOM 758 C C . ASN A 1 101 ? -5.420 -9.119 -11.256 1.00 95.44 101 ASN A C 1
ATOM 760 O O . ASN A 1 101 ? -4.838 -9.609 -12.219 1.00 95.44 101 ASN A O 1
ATOM 764 N N . SER A 1 102 ? -4.980 -8.020 -10.636 1.00 94.81 102 SER A N 1
ATOM 765 C CA . SER A 1 102 ? -3.777 -7.287 -11.048 1.00 94.81 102 SER A CA 1
ATOM 766 C C . SER A 1 102 ? -2.485 -7.902 -10.507 1.00 94.81 102 SER A C 1
ATOM 768 O O . SER A 1 102 ? -1.510 -8.028 -11.240 1.00 94.81 102 SER A O 1
ATOM 770 N N . SER A 1 103 ? -2.457 -8.289 -9.230 1.00 94.00 103 SER A N 1
ATOM 771 C CA . SER A 1 103 ? -1.246 -8.778 -8.548 1.00 94.00 103 SER A CA 1
ATOM 772 C C . SER A 1 103 ? -1.168 -10.298 -8.427 1.00 94.00 103 SER A C 1
ATOM 774 O O . SER A 1 103 ? -0.094 -10.849 -8.192 1.00 94.00 103 SER A O 1
ATOM 776 N N . GLY A 1 104 ? -2.289 -11.006 -8.560 1.00 93.88 104 GLY A N 1
ATOM 777 C CA . GLY A 1 104 ? -2.348 -12.432 -8.248 1.00 93.88 104 GLY A CA 1
ATOM 778 C C . GLY A 1 104 ? -2.245 -12.742 -6.749 1.00 93.88 104 GLY A C 1
ATOM 779 O O . GLY A 1 104 ? -2.116 -13.915 -6.398 1.00 93.88 104 GLY A O 1
ATOM 780 N N . LEU A 1 105 ? -2.323 -11.736 -5.871 1.00 90.00 105 LEU A N 1
ATOM 781 C CA . LEU A 1 105 ? -2.196 -11.880 -4.420 1.00 90.00 105 LEU A CA 1
ATOM 782 C C . LEU A 1 105 ? -3.495 -11.510 -3.697 1.00 90.00 105 LEU A C 1
ATOM 784 O O . LEU A 1 105 ? -4.164 -10.540 -4.050 1.00 90.00 105 LEU A O 1
ATOM 788 N N . SER A 1 106 ? -3.797 -12.250 -2.628 1.00 86.94 106 SER A N 1
ATOM 789 C CA . SER A 1 106 ? -4.951 -12.011 -1.749 1.00 86.94 106 SER A CA 1
ATOM 790 C C . SER A 1 106 ? -4.613 -11.135 -0.539 1.00 86.94 106 SER A C 1
ATOM 792 O O . SER A 1 106 ? -5.450 -10.925 0.336 1.00 86.94 106 SER A O 1
ATOM 794 N N . PHE A 1 107 ? -3.367 -10.678 -0.454 1.00 88.12 107 PHE A N 1
ATOM 795 C CA . PHE A 1 107 ? -2.835 -9.850 0.618 1.00 88.12 107 PHE A CA 1
ATOM 796 C C . PHE A 1 107 ? -2.064 -8.672 0.023 1.00 88.12 107 PHE A C 1
ATOM 798 O O . PHE A 1 107 ? -1.768 -8.641 -1.172 1.00 88.12 107 PHE A O 1
ATOM 805 N N . GLY A 1 108 ? -1.740 -7.701 0.868 1.00 87.88 108 GLY A N 1
ATOM 806 C CA . GLY A 1 108 ? -0.999 -6.512 0.478 1.00 87.88 108 GLY A CA 1
ATOM 807 C C . GLY A 1 108 ? -0.414 -5.799 1.687 1.00 87.88 108 GLY A C 1
ATOM 808 O O . GLY A 1 108 ? -0.518 -6.274 2.819 1.00 87.88 108 GLY A O 1
ATOM 809 N N . GLN A 1 109 ? 0.190 -4.640 1.447 1.00 87.00 109 GLN A N 1
ATOM 810 C CA . GLN A 1 109 ? 0.739 -3.795 2.500 1.00 87.00 109 GLN A CA 1
ATOM 811 C C . GLN A 1 109 ? 0.294 -2.352 2.306 1.00 87.00 109 GLN A C 1
ATOM 813 O O . GLN A 1 109 ? 0.392 -1.800 1.214 1.00 87.00 109 GLN A O 1
ATOM 818 N N . ILE A 1 110 ? -0.143 -1.741 3.404 1.00 88.50 110 ILE A N 1
ATOM 819 C CA . ILE A 1 110 ? -0.441 -0.315 3.483 1.00 88.50 110 ILE A CA 1
ATOM 820 C C . ILE A 1 110 ? 0.712 0.346 4.234 1.00 88.50 110 ILE A C 1
ATOM 822 O O . ILE A 1 110 ? 1.058 -0.078 5.339 1.00 88.50 110 ILE A O 1
ATOM 826 N N . LYS A 1 111 ? 1.317 1.373 3.637 1.00 82.88 111 LYS A N 1
ATOM 827 C CA . LYS A 1 111 ? 2.330 2.209 4.289 1.00 82.88 111 LYS A CA 1
ATOM 828 C C . LYS A 1 111 ? 1.763 3.609 4.479 1.00 82.88 111 LYS A C 1
ATOM 830 O O . LYS A 1 111 ? 1.051 4.112 3.613 1.00 82.88 111 LYS A O 1
ATOM 835 N N . SER A 1 112 ? 2.091 4.241 5.602 1.00 79.88 112 SER A N 1
ATOM 836 C CA . SER A 1 112 ? 1.793 5.659 5.795 1.00 79.88 112 SER A CA 1
ATOM 837 C C . SER A 1 112 ? 2.531 6.506 4.745 1.00 79.88 112 SER A C 1
ATOM 839 O O . SER A 1 112 ? 3.663 6.158 4.389 1.00 79.88 112 SER A O 1
ATOM 841 N N . PRO A 1 113 ? 1.948 7.624 4.280 1.00 76.75 113 PRO A N 1
ATOM 842 C CA . PRO A 1 113 ? 2.642 8.579 3.418 1.00 76.75 113 PRO A CA 1
ATOM 843 C C . PRO A 1 113 ? 3.962 9.071 4.037 1.00 76.75 113 PRO A C 1
ATOM 845 O O . PRO A 1 113 ? 4.092 9.170 5.256 1.00 76.75 113 PRO A O 1
ATOM 848 N N . ILE A 1 114 ? 4.947 9.360 3.185 1.00 67.81 114 ILE A N 1
ATOM 849 C CA . ILE A 1 114 ? 6.346 9.659 3.563 1.00 67.81 114 ILE A CA 1
ATOM 850 C C . ILE A 1 114 ? 6.617 11.149 3.842 1.00 67.81 114 ILE A C 1
ATOM 852 O O . ILE A 1 114 ? 7.656 11.488 4.401 1.00 67.81 114 ILE A O 1
ATOM 856 N N . LEU A 1 115 ? 5.710 12.037 3.431 1.00 61.84 115 LEU A N 1
ATOM 857 C CA . LEU A 1 115 ? 5.816 13.501 3.520 1.00 61.84 115 LEU A CA 1
ATOM 858 C C . LEU A 1 115 ? 4.580 14.071 4.229 1.00 61.84 115 LEU A C 1
ATOM 860 O O . LEU A 1 115 ? 3.688 13.293 4.557 1.00 61.84 115 LEU A O 1
ATOM 864 N N . GLN A 1 116 ? 4.536 15.396 4.459 1.00 62.72 116 GLN A N 1
ATOM 865 C CA . GLN A 1 116 ? 3.375 16.147 4.977 1.00 62.72 116 GLN A CA 1
ATOM 866 C C . GLN A 1 116 ? 2.088 15.689 4.278 1.00 62.72 116 GLN A C 1
ATOM 868 O O . GLN A 1 116 ? 1.728 16.158 3.201 1.00 62.72 116 GLN A O 1
ATOM 873 N N . GLY A 1 117 ? 1.452 14.687 4.871 1.00 62.03 117 GLY A N 1
ATOM 874 C CA . GLY A 1 117 ? 0.246 14.075 4.364 1.00 62.03 117 GLY A CA 1
ATOM 875 C C . GLY A 1 117 ? -0.962 14.833 4.886 1.00 62.03 117 GLY A C 1
ATOM 876 O O . GLY A 1 117 ? -0.840 15.687 5.770 1.00 62.03 117 GLY A O 1
ATOM 877 N N . PRO A 1 118 ? -2.157 14.522 4.376 1.00 67.19 118 PRO A N 1
ATOM 878 C CA . PRO A 1 118 ? -3.362 15.020 5.008 1.00 67.19 118 PRO A CA 1
ATOM 879 C C . PRO A 1 118 ? -3.397 14.567 6.473 1.00 67.19 118 PRO A C 1
ATOM 881 O O . PRO A 1 118 ? -2.950 13.472 6.817 1.00 67.19 118 PRO A O 1
ATOM 884 N N . VAL A 1 119 ? -3.983 15.406 7.329 1.00 78.19 119 VAL A N 1
ATOM 885 C CA . VAL A 1 119 ? -4.151 15.148 8.773 1.00 78.19 119 VAL A CA 1
ATOM 886 C C . VAL A 1 119 ? -4.896 13.827 9.034 1.00 78.19 119 VAL A C 1
ATOM 888 O O . VAL A 1 119 ? -4.815 13.250 10.115 1.00 78.19 119 VAL A O 1
ATOM 891 N N . THR A 1 120 ? -5.631 13.316 8.043 1.00 84.62 120 THR A N 1
ATOM 892 C CA . THR A 1 120 ? -6.335 12.036 8.109 1.00 84.62 120 THR A CA 1
ATOM 893 C C . THR A 1 120 ? -6.285 11.327 6.758 1.00 84.62 120 THR A C 1
ATOM 895 O O . THR A 1 120 ? -6.615 11.921 5.732 1.00 84.62 120 THR A O 1
ATOM 898 N N . CYS A 1 121 ? -5.934 10.039 6.775 1.00 87.50 121 CYS A N 1
ATOM 899 C CA . CYS A 1 121 ? -6.019 9.141 5.625 1.00 87.50 121 CYS A CA 1
ATOM 900 C C . CYS A 1 121 ? -7.008 8.019 5.908 1.00 87.50 121 CYS A C 1
ATOM 902 O O . CYS A 1 121 ? -6.878 7.320 6.912 1.00 87.50 121 CYS A O 1
ATOM 904 N N . LYS A 1 122 ? -7.974 7.829 5.006 1.00 88.44 122 LYS A N 1
ATOM 905 C CA . LYS A 1 122 ? -8.926 6.717 5.075 1.00 88.44 122 LYS A CA 1
ATOM 906 C C . LYS A 1 122 ? -8.590 5.649 4.039 1.00 88.44 122 LYS A C 1
ATOM 908 O O . LYS A 1 122 ? -8.213 5.963 2.912 1.00 88.44 122 LYS A O 1
ATOM 913 N N . TYR A 1 123 ? -8.762 4.391 4.420 1.00 90.44 123 TYR A N 1
ATOM 914 C CA . TYR A 1 123 ? -8.622 3.245 3.527 1.00 90.44 123 TYR A CA 1
ATOM 915 C C . TYR A 1 123 ? -9.903 2.428 3.616 1.00 90.44 123 TYR A C 1
ATOM 917 O O . TYR A 1 123 ? -10.271 1.974 4.698 1.00 90.44 123 TYR A O 1
ATOM 925 N N . TYR A 1 124 ? -10.585 2.248 2.490 1.00 91.25 124 TYR A N 1
ATOM 926 C CA . TYR A 1 124 ? -11.772 1.402 2.420 1.00 91.25 124 TYR A CA 1
ATOM 927 C C . TYR A 1 124 ? -11.373 0.029 1.904 1.00 91.25 124 TYR A C 1
ATOM 929 O O . TYR A 1 124 ? -10.792 -0.082 0.831 1.00 91.25 124 TYR A O 1
ATOM 937 N N . LEU A 1 125 ? -11.677 -1.020 2.658 1.00 92.12 125 LEU A N 1
ATOM 938 C CA . LEU A 1 125 ? -11.308 -2.391 2.314 1.00 92.12 125 LEU A CA 1
ATOM 939 C C . LEU A 1 125 ? -12.568 -3.106 1.838 1.00 92.12 125 LEU A C 1
ATOM 941 O O . LEU A 1 125 ? -13.508 -3.269 2.615 1.00 92.12 125 LEU A O 1
ATOM 945 N N . ARG A 1 126 ? -12.618 -3.486 0.558 1.00 92.19 126 ARG A N 1
ATOM 946 C CA . ARG A 1 126 ? -13.793 -4.114 -0.057 1.00 92.19 126 ARG A CA 1
ATOM 947 C C . ARG A 1 126 ? -13.524 -5.601 -0.331 1.00 92.19 126 ARG A C 1
ATOM 949 O O . ARG A 1 126 ? -12.919 -5.938 -1.357 1.00 92.19 126 ARG A O 1
ATOM 956 N N . PRO A 1 127 ? -13.942 -6.504 0.575 1.00 92.19 127 PRO A N 1
ATOM 957 C CA . PRO A 1 127 ? -13.851 -7.943 0.348 1.00 92.19 127 PRO A CA 1
ATOM 958 C C . PRO A 1 127 ? -14.892 -8.415 -0.680 1.00 92.19 127 PRO A C 1
ATOM 960 O O . PRO A 1 127 ? -15.945 -7.796 -0.845 1.00 92.19 127 PRO A O 1
ATOM 963 N N . VAL A 1 128 ? -14.627 -9.541 -1.347 1.00 91.75 128 VAL A N 1
ATOM 964 C CA . VAL A 1 128 ? -15.658 -10.285 -2.089 1.00 91.75 128 VAL A CA 1
ATOM 965 C C . VAL A 1 128 ? -16.565 -11.024 -1.095 1.00 91.75 128 VAL A C 1
ATOM 967 O O . VAL A 1 128 ? -16.151 -11.347 0.018 1.00 91.75 128 VAL A O 1
ATOM 970 N N . ALA A 1 129 ? -17.807 -11.320 -1.488 1.00 90.44 129 ALA A N 1
ATOM 971 C CA . ALA A 1 129 ? -18.723 -12.133 -0.689 1.00 90.44 129 ALA A CA 1
ATOM 972 C C . ALA A 1 129 ? -18.056 -13.437 -0.203 1.00 90.44 129 ALA A C 1
ATOM 974 O O . ALA A 1 129 ? -17.459 -14.171 -0.991 1.00 90.44 129 ALA A O 1
ATOM 975 N N . GLY A 1 130 ? -18.161 -13.703 1.102 1.00 88.81 130 GLY A N 1
ATOM 976 C CA . GLY A 1 130 ? -17.544 -14.861 1.757 1.00 88.81 130 GLY A CA 1
ATOM 977 C C . GLY A 1 130 ? -16.093 -14.658 2.211 1.00 88.81 130 GLY A C 1
ATOM 978 O O . GLY A 1 130 ? -15.549 -15.536 2.874 1.00 88.81 130 GLY A O 1
ATOM 979 N N . GLN A 1 131 ? -15.466 -13.518 1.907 1.00 89.50 131 GLN A N 1
ATOM 980 C CA . GLN A 1 131 ? -14.141 -13.175 2.424 1.00 89.50 131 GLN A CA 1
ATOM 981 C C . GLN A 1 131 ? -14.234 -12.326 3.692 1.00 89.50 131 GLN A C 1
ATOM 983 O O . GLN A 1 131 ? -15.163 -11.540 3.880 1.00 89.50 131 GLN A O 1
ATOM 988 N N . ARG A 1 132 ? -13.216 -12.457 4.543 1.00 87.25 132 ARG A N 1
ATOM 989 C CA . ARG A 1 132 ? -12.984 -11.588 5.699 1.00 87.25 132 ARG A CA 1
ATOM 990 C C . ARG A 1 132 ? -11.759 -10.718 5.444 1.00 87.25 132 ARG A C 1
ATOM 992 O O . ARG A 1 132 ? -10.815 -11.164 4.794 1.00 87.25 132 ARG A O 1
ATOM 999 N N . VAL A 1 133 ? -11.763 -9.505 5.984 1.00 89.38 133 VAL A N 1
ATOM 1000 C CA . VAL A 1 133 ? -10.591 -8.627 5.966 1.00 89.38 133 VAL A CA 1
ATOM 1001 C C . VAL A 1 133 ? -9.798 -8.848 7.248 1.00 89.38 133 VAL A C 1
ATOM 1003 O O . VAL A 1 133 ? -10.338 -8.718 8.344 1.00 89.38 133 VAL A O 1
ATOM 1006 N N . GLU A 1 134 ? -8.520 -9.179 7.104 1.00 89.25 134 GLU A N 1
ATOM 1007 C CA . GLU A 1 134 ? -7.588 -9.338 8.217 1.00 89.25 134 GLU A CA 1
ATOM 1008 C C . GLU A 1 134 ? -6.548 -8.216 8.155 1.00 89.25 134 GLU A C 1
ATOM 1010 O O . GLU A 1 134 ? -5.894 -8.026 7.130 1.00 89.25 134 GLU A O 1
ATOM 1015 N N . LEU A 1 135 ? -6.424 -7.443 9.236 1.00 88.81 135 LEU A N 1
ATOM 1016 C CA . LEU A 1 135 ? -5.473 -6.339 9.345 1.00 88.81 135 LEU A CA 1
ATOM 1017 C C . LEU A 1 135 ? -4.439 -6.643 10.418 1.00 88.81 135 LEU A C 1
ATOM 1019 O O . LEU A 1 135 ? -4.785 -6.987 11.545 1.00 88.81 135 LEU A O 1
ATOM 1023 N N . GLN A 1 136 ? -3.169 -6.475 10.063 1.00 87.31 136 GLN A N 1
ATOM 1024 C CA . GLN A 1 136 ? -2.045 -6.727 10.954 1.00 87.31 136 GLN A CA 1
ATOM 1025 C C . GLN A 1 136 ? -1.101 -5.527 10.937 1.00 87.31 136 GLN A C 1
ATOM 1027 O O . GLN A 1 136 ? -0.630 -5.098 9.883 1.00 87.31 136 GLN A O 1
ATOM 1032 N N . VAL A 1 137 ? -0.820 -4.975 12.117 1.00 87.00 137 VAL A N 1
ATOM 1033 C CA . VAL A 1 137 ? 0.111 -3.853 12.273 1.00 87.00 137 VAL A CA 1
ATOM 1034 C C . VAL A 1 137 ? 1.508 -4.412 12.522 1.00 87.00 137 VAL A C 1
ATOM 1036 O O . VAL A 1 137 ? 1.832 -4.824 13.630 1.00 87.00 137 VAL A O 1
ATOM 1039 N N . TYR A 1 138 ? 2.341 -4.436 11.481 1.00 81.00 138 TYR A N 1
ATOM 1040 C CA . TYR A 1 138 ? 3.708 -4.962 11.580 1.00 81.00 138 TYR A CA 1
ATOM 1041 C C . TYR A 1 138 ? 4.680 -3.991 12.263 1.00 81.00 138 TYR A C 1
ATOM 1043 O O . TYR A 1 138 ? 5.475 -4.384 13.115 1.00 81.00 138 TYR A O 1
ATOM 1051 N N . ARG A 1 139 ? 4.629 -2.707 11.887 1.00 81.44 139 ARG A N 1
ATOM 1052 C CA . ARG A 1 139 ? 5.533 -1.675 12.402 1.00 81.44 139 ARG A CA 1
ATOM 1053 C C . ARG A 1 139 ? 4.763 -0.395 12.690 1.00 81.44 139 ARG A C 1
ATOM 1055 O O . ARG A 1 139 ? 4.242 0.232 11.774 1.00 81.44 139 ARG A O 1
ATOM 1062 N N . LEU A 1 140 ? 4.764 0.003 13.957 1.00 85.44 140 LEU A N 1
ATOM 1063 C CA . LEU A 1 140 ? 4.281 1.293 14.432 1.00 85.44 140 LEU A CA 1
ATOM 1064 C C . LEU A 1 140 ? 5.480 2.047 15.007 1.00 85.44 140 LEU A C 1
ATOM 1066 O O . LEU A 1 140 ? 6.044 1.616 16.008 1.00 85.44 140 LEU A O 1
ATOM 1070 N N . VAL A 1 141 ? 5.926 3.109 14.333 1.00 82.38 141 VAL A N 1
ATOM 1071 C CA . VAL A 1 141 ? 7.058 3.910 14.829 1.00 82.38 141 VAL A CA 1
ATOM 1072 C C . VAL A 1 141 ? 6.571 4.786 15.977 1.00 82.38 141 VAL A C 1
ATOM 1074 O O . VAL A 1 141 ? 6.987 4.598 17.114 1.00 82.38 141 VAL A O 1
ATOM 1077 N N . GLN A 1 142 ? 5.641 5.691 15.681 1.00 81.31 142 GLN A N 1
ATOM 1078 C CA . GLN A 1 142 ? 4.977 6.541 16.658 1.00 81.31 142 GLN A CA 1
ATOM 1079 C C . GLN A 1 142 ? 3.714 7.120 16.018 1.00 81.31 142 GLN A C 1
ATOM 1081 O O . GLN A 1 142 ? 3.771 7.619 14.894 1.00 81.31 142 GLN A O 1
ATOM 1086 N N . VAL A 1 143 ? 2.581 7.066 16.715 1.00 87.81 143 VAL A N 1
ATOM 1087 C CA . VAL A 1 143 ? 1.367 7.784 16.308 1.00 87.81 143 VAL A CA 1
ATOM 1088 C C . VAL A 1 143 ? 0.619 8.270 17.542 1.00 87.81 143 VAL A C 1
ATOM 1090 O O . VAL A 1 143 ? 0.091 7.466 18.297 1.00 87.81 143 VAL A O 1
ATOM 1093 N N . GLY A 1 144 ? 0.602 9.582 17.777 1.00 89.00 144 GLY A N 1
ATOM 1094 C CA . GLY A 1 144 ? 0.001 10.163 18.980 1.00 89.00 144 GLY A CA 1
ATOM 1095 C C . GLY A 1 144 ? 0.502 9.554 20.297 1.00 89.00 144 GLY A C 1
ATOM 1096 O O . GLY A 1 144 ? 1.577 8.954 20.367 1.00 89.00 144 GLY A O 1
ATOM 1097 N N . HIS A 1 145 ? -0.289 9.722 21.351 1.00 90.81 145 HIS A N 1
ATOM 1098 C CA . HIS A 1 145 ? -0.050 9.155 22.677 1.00 90.81 145 HIS A CA 1
ATOM 1099 C C . HIS A 1 145 ? -1.375 8.868 23.390 1.00 90.81 145 HIS A C 1
ATOM 1101 O O . HIS A 1 145 ? -2.390 9.508 23.110 1.00 90.81 145 HIS A O 1
ATOM 1107 N N . PHE A 1 146 ? -1.363 7.903 24.309 1.00 89.75 146 PHE A N 1
ATOM 1108 C CA . PHE A 1 146 ? -2.533 7.553 25.106 1.00 89.75 146 PHE A CA 1
ATOM 1109 C C . PHE A 1 146 ? -2.531 8.325 26.428 1.00 89.75 146 PHE A C 1
ATOM 1111 O O . PHE A 1 146 ? -1.569 8.247 27.188 1.00 89.75 146 PHE A O 1
ATOM 1118 N N . THR A 1 147 ? -3.614 9.048 26.723 1.00 90.62 147 THR A N 1
ATOM 1119 C CA . THR A 1 147 ? -3.742 9.869 27.946 1.00 90.62 147 THR A CA 1
ATOM 1120 C C . THR A 1 147 ? -4.398 9.135 29.119 1.00 90.62 147 THR A C 1
ATOM 1122 O O . THR A 1 147 ? -4.718 9.745 30.135 1.00 90.62 147 THR A O 1
ATOM 1125 N N . GLY A 1 148 ? -4.650 7.830 28.989 1.00 87.00 148 GLY A N 1
ATOM 1126 C CA . GLY A 1 148 ? -5.420 7.041 29.958 1.00 87.00 148 GLY A CA 1
ATOM 1127 C C . GLY A 1 148 ? -6.905 6.915 29.606 1.00 87.00 148 GLY A C 1
ATOM 1128 O O . GLY A 1 148 ? -7.567 6.004 30.093 1.00 87.00 148 GLY A O 1
ATOM 1129 N N . GLN A 1 149 ? -7.423 7.785 28.732 1.00 88.19 149 GLN A N 1
ATOM 1130 C CA . GLN A 1 149 ? -8.814 7.732 28.259 1.00 88.19 149 GLN A CA 1
ATOM 1131 C C . GLN A 1 149 ? -8.937 7.671 26.735 1.00 88.19 149 GLN A C 1
ATOM 1133 O O . GLN A 1 149 ? -9.820 6.986 26.226 1.00 88.19 149 GLN A O 1
ATOM 1138 N N . ARG A 1 150 ? -8.080 8.390 26.000 1.00 89.62 150 ARG A N 1
ATOM 1139 C CA . ARG A 1 150 ? -8.148 8.489 24.536 1.00 89.62 150 ARG A CA 1
ATOM 1140 C C . ARG A 1 150 ? -6.777 8.724 23.915 1.00 89.62 150 ARG A C 1
ATOM 1142 O O . ARG A 1 150 ? -5.825 9.087 24.608 1.00 89.62 150 ARG A O 1
ATOM 1149 N N . CYS A 1 151 ? -6.703 8.543 22.603 1.00 91.38 151 CYS A N 1
ATOM 1150 C CA . CYS A 1 151 ? -5.531 8.899 21.821 1.00 91.38 151 CYS A CA 1
ATOM 1151 C C . CYS A 1 151 ? -5.524 10.394 21.480 1.00 91.38 151 CYS A C 1
ATOM 1153 O O . CYS A 1 151 ? -6.525 10.948 21.022 1.00 91.38 151 CYS A O 1
ATOM 1155 N N . GLU A 1 152 ? -4.382 11.049 21.680 1.00 91.81 152 GLU A N 1
ATOM 1156 C CA . GLU A 1 152 ? -4.169 12.458 21.346 1.00 91.81 152 GLU A CA 1
ATOM 1157 C C . GLU A 1 152 ? -2.938 12.642 20.453 1.00 91.81 152 GLU A C 1
ATOM 1159 O O . GLU A 1 152 ? -1.932 11.945 20.586 1.00 91.81 152 GLU A O 1
ATOM 1164 N N . GLY A 1 153 ? -3.010 13.594 19.518 1.00 87.75 153 GLY A N 1
ATOM 1165 C CA . GLY A 1 153 ? -1.934 13.851 18.552 1.00 87.75 153 GLY A CA 1
ATOM 1166 C C . GLY A 1 153 ? -1.860 12.855 17.384 1.00 87.75 153 GLY A C 1
ATOM 1167 O O . GLY A 1 153 ? -0.923 12.926 16.594 1.00 87.75 153 GLY A O 1
ATOM 1168 N N . GLY A 1 154 ? -2.833 11.946 17.258 1.00 89.00 154 GLY A N 1
ATOM 1169 C CA . GLY A 1 154 ? -2.977 11.017 16.133 1.00 89.00 154 GLY A CA 1
ATOM 1170 C C . GLY A 1 154 ? -3.311 9.593 16.574 1.00 89.00 154 GLY A C 1
ATOM 1171 O O . GLY A 1 154 ? -3.001 9.188 17.693 1.00 89.00 154 GLY A O 1
ATOM 1172 N N . SER A 1 155 ? -3.930 8.821 15.683 1.00 90.56 155 SER A N 1
ATOM 1173 C CA . SER A 1 155 ? -4.243 7.413 15.931 1.00 90.56 155 SER A CA 1
ATOM 1174 C C . SER A 1 155 ? -4.484 6.631 14.641 1.00 90.56 155 SER A C 1
ATOM 1176 O O . SER A 1 155 ? -4.801 7.194 13.591 1.00 90.56 155 SER A O 1
ATOM 1178 N N . LEU A 1 156 ? -4.347 5.309 14.730 1.00 91.12 156 LEU A N 1
ATOM 1179 C CA . LEU A 1 156 ? -4.888 4.366 13.757 1.00 91.12 156 LEU A CA 1
ATOM 1180 C C . LEU A 1 156 ? -6.258 3.904 14.243 1.00 91.12 156 LEU A C 1
ATOM 1182 O O . LEU A 1 156 ? -6.386 3.411 15.362 1.00 91.12 156 LEU A O 1
ATOM 1186 N N . ARG A 1 157 ? -7.281 4.053 13.400 1.00 90.44 157 ARG A N 1
ATOM 1187 C CA . ARG A 1 157 ? -8.661 3.676 13.721 1.00 90.44 157 ARG A CA 1
ATOM 1188 C C . ARG A 1 157 ? -9.114 2.545 12.812 1.00 90.44 157 ARG A C 1
ATOM 1190 O O . ARG A 1 157 ? -9.014 2.645 11.592 1.00 90.44 157 ARG A O 1
ATOM 1197 N N . PHE A 1 158 ? -9.634 1.489 13.420 1.00 89.50 158 PHE A N 1
ATOM 1198 C CA . PHE A 1 158 ? -10.194 0.327 12.746 1.00 89.50 158 PHE A CA 1
ATOM 1199 C C . PHE A 1 158 ? -11.687 0.320 13.011 1.00 89.50 158 PHE A C 1
ATOM 1201 O O . PHE A 1 158 ? -12.095 0.185 14.159 1.00 89.50 158 PHE A O 1
ATOM 1208 N N . GLY A 1 159 ? -12.500 0.483 11.978 1.00 85.62 159 GLY A N 1
ATOM 1209 C CA . GLY A 1 159 ? -13.950 0.501 12.114 1.00 85.62 159 GLY A CA 1
ATOM 1210 C C . GLY A 1 159 ? -14.614 -0.099 10.891 1.00 85.62 159 GLY A C 1
ATOM 1211 O O . GLY A 1 159 ? -14.031 -0.144 9.807 1.00 85.62 159 GLY A O 1
ATOM 1212 N N . GLU A 1 160 ? -15.842 -0.563 11.076 1.00 79.44 160 GLU A N 1
ATOM 1213 C CA . GLU A 1 160 ? -16.674 -1.030 9.977 1.00 79.44 160 GLU A CA 1
ATOM 1214 C C . GLU A 1 160 ? -17.501 0.139 9.434 1.00 79.44 160 GLU A C 1
ATOM 1216 O O . GLU A 1 160 ? -18.111 0.895 10.200 1.00 79.44 160 GLU A O 1
ATOM 1221 N N . SER A 1 161 ? -17.525 0.289 8.109 1.00 70.12 161 SER A N 1
ATOM 1222 C CA . SER A 1 161 ? -18.432 1.203 7.421 1.00 70.12 161 SER A CA 1
ATOM 1223 C C . SER A 1 161 ? -19.423 0.382 6.608 1.00 70.12 161 SER A C 1
ATOM 1225 O O . SER A 1 161 ? -19.057 -0.229 5.604 1.00 70.12 161 SER A O 1
ATOM 1227 N N . ILE A 1 162 ? -20.679 0.358 7.050 1.00 66.69 162 ILE A N 1
ATOM 1228 C CA . ILE A 1 162 ? -21.768 -0.321 6.345 1.00 66.69 162 ILE A CA 1
ATOM 1229 C C . ILE A 1 162 ? -22.541 0.758 5.588 1.00 66.69 162 ILE A C 1
ATOM 1231 O O . ILE A 1 162 ? -23.020 1.714 6.187 1.00 66.69 162 ILE A O 1
ATOM 1235 N N . GLY A 1 163 ? -22.622 0.657 4.257 1.00 60.38 163 GLY A N 1
ATOM 1236 C CA . GLY A 1 163 ? -23.367 1.628 3.441 1.00 60.38 163 GLY A CA 1
ATOM 1237 C C . GLY A 1 163 ? -22.836 3.070 3.507 1.00 60.38 163 GLY A C 1
ATOM 1238 O O . GLY A 1 163 ? -23.600 4.008 3.310 1.00 60.38 163 GLY A O 1
ATOM 1239 N N . GLY A 1 164 ? -21.546 3.263 3.811 1.00 59.38 164 GLY A N 1
ATOM 1240 C CA . GLY A 1 164 ? -20.921 4.588 3.917 1.00 59.38 164 GLY A CA 1
ATOM 1241 C C . GLY A 1 164 ? -21.125 5.291 5.263 1.00 59.38 164 GLY A C 1
ATOM 1242 O O . GLY A 1 164 ? -20.637 6.404 5.442 1.00 59.38 164 GLY A O 1
ATOM 1243 N N . THR A 1 165 ? -21.800 4.653 6.226 1.00 61.09 165 THR A N 1
ATOM 1244 C CA . THR A 1 165 ? -21.934 5.156 7.602 1.00 61.09 165 THR A CA 1
ATOM 1245 C C . THR A 1 165 ? -20.945 4.435 8.515 1.00 61.09 165 THR A C 1
ATOM 1247 O O . THR A 1 165 ? -20.885 3.206 8.530 1.00 61.09 165 THR A O 1
ATOM 1250 N N . GLU A 1 166 ? -20.109 5.190 9.235 1.00 66.00 166 GLU A N 1
ATOM 1251 C CA . GLU A 1 166 ? -19.169 4.624 10.211 1.00 66.00 166 GLU A CA 1
ATOM 1252 C C . GLU A 1 166 ? -19.941 4.101 11.427 1.00 66.00 166 GLU A C 1
ATOM 1254 O O . GLU A 1 166 ? -20.752 4.811 12.023 1.00 66.00 166 GLU A O 1
ATOM 1259 N N . THR A 1 167 ? -19.709 2.840 11.780 1.00 67.44 167 THR A N 1
ATOM 1260 C CA . THR A 1 167 ? -20.321 2.226 12.962 1.00 67.44 167 THR A CA 1
ATOM 1261 C C . THR A 1 167 ? -19.556 2.609 14.232 1.00 67.44 167 THR A C 1
ATOM 1263 O O . THR A 1 167 ? -18.366 2.917 14.207 1.00 67.44 167 THR A O 1
ATOM 1266 N N . SER A 1 168 ? -20.232 2.563 15.381 1.00 59.50 168 SER A N 1
ATOM 1267 C CA . SER A 1 168 ? -19.668 2.923 16.692 1.00 59.50 168 SER A CA 1
ATOM 1268 C C . SER A 1 168 ? -18.652 1.915 17.247 1.00 59.50 168 SER A C 1
ATOM 1270 O O . SER A 1 168 ? -18.018 2.181 18.267 1.00 59.50 168 SER A O 1
ATOM 1272 N N . ARG A 1 169 ? -18.462 0.762 16.593 1.00 67.06 169 ARG A N 1
ATOM 1273 C CA . ARG A 1 169 ? -17.447 -0.231 16.966 1.00 67.06 169 ARG A CA 1
ATOM 1274 C C . ARG A 1 169 ? -16.141 0.087 16.247 1.00 67.06 169 ARG A C 1
ATOM 1276 O O . ARG A 1 169 ? -15.825 -0.528 15.233 1.00 67.06 169 ARG A O 1
ATOM 1283 N N . SER A 1 170 ? -15.393 1.052 16.779 1.00 77.81 170 SER A N 1
ATOM 1284 C CA . SER A 1 170 ? -14.040 1.341 16.308 1.00 77.81 170 SER A CA 1
ATOM 1285 C C . SER A 1 170 ? -12.996 0.998 17.364 1.00 77.81 170 SER A C 1
ATOM 1287 O O . SER A 1 170 ? -13.084 1.495 18.484 1.00 77.81 170 SER A O 1
ATOM 1289 N N . ALA A 1 171 ? -11.997 0.197 17.002 1.00 87.06 171 ALA A N 1
ATOM 1290 C CA . ALA A 1 171 ? -10.773 0.074 17.784 1.00 87.06 171 ALA A CA 1
ATOM 1291 C C . ALA A 1 171 ? -9.817 1.212 17.405 1.00 87.06 171 ALA A C 1
ATOM 1293 O O . ALA A 1 171 ? -9.734 1.599 16.238 1.00 87.06 171 ALA A O 1
ATOM 1294 N N . GLU A 1 172 ? -9.094 1.745 18.382 1.00 89.81 172 GLU A N 1
ATOM 1295 C CA . GLU A 1 172 ? -8.139 2.832 18.191 1.00 89.81 172 GLU A CA 1
ATOM 1296 C C . GLU A 1 172 ? -6.776 2.432 18.763 1.00 89.81 172 GLU A C 1
ATOM 1298 O O . GLU A 1 172 ? -6.700 1.815 19.824 1.00 89.81 172 GLU A O 1
ATOM 1303 N N . LEU A 1 173 ? -5.707 2.759 18.039 1.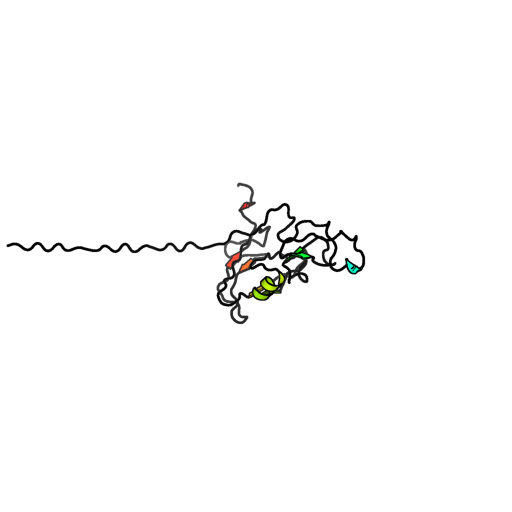00 90.44 173 LEU A N 1
ATOM 1304 C CA . LEU A 1 173 ? -4.327 2.454 18.402 1.00 90.44 173 LEU A CA 1
ATOM 1305 C C . LEU A 1 173 ? -3.469 3.721 18.298 1.00 90.44 173 LEU A C 1
ATOM 1307 O O . LEU A 1 173 ? -3.448 4.379 17.256 1.00 90.44 173 LEU A O 1
ATOM 1311 N N . CYS A 1 174 ? -2.738 4.036 19.366 1.00 90.94 174 CYS A N 1
ATOM 1312 C CA . CYS A 1 174 ? -1.768 5.128 19.432 1.00 90.94 174 CYS A CA 1
ATOM 1313 C C . CYS A 1 174 ? -0.563 4.768 20.308 1.00 90.94 174 CYS A C 1
ATOM 1315 O O . CYS A 1 174 ? -0.551 3.730 20.964 1.00 90.94 174 CYS A O 1
ATOM 1317 N N . GLY A 1 175 ? 0.448 5.634 20.306 1.00 88.12 175 GLY A N 1
ATOM 1318 C CA . GLY A 1 175 ? 1.724 5.450 20.981 1.00 88.12 175 GLY A CA 1
ATOM 1319 C C . GLY A 1 175 ? 2.825 4.921 20.062 1.00 88.12 175 GLY A C 1
ATOM 1320 O O . GLY A 1 175 ? 2.706 4.892 18.832 1.00 88.12 175 GLY A O 1
ATOM 1321 N N . ALA A 1 176 ? 3.934 4.540 20.688 1.00 82.25 176 ALA A N 1
ATOM 1322 C CA . ALA A 1 176 ? 5.025 3.819 20.050 1.00 82.25 176 ALA A CA 1
ATOM 1323 C C . ALA A 1 176 ? 4.836 2.311 20.248 1.00 82.25 176 ALA A C 1
ATOM 1325 O O . ALA A 1 176 ? 4.123 1.870 21.148 1.00 82.25 176 ALA A O 1
ATOM 1326 N N . ASN A 1 177 ? 5.486 1.504 19.414 1.00 74.25 177 ASN A N 1
ATOM 1327 C CA . ASN A 1 177 ? 5.501 0.065 19.634 1.00 74.25 177 ASN A CA 1
ATOM 1328 C C . ASN A 1 177 ? 6.362 -0.273 20.865 1.00 74.25 177 ASN A C 1
ATOM 1330 O O . ASN A 1 177 ? 7.586 -0.149 20.812 1.00 74.25 177 ASN A O 1
ATOM 1334 N N . GLU A 1 178 ? 5.718 -0.744 21.938 1.00 64.19 178 GLU A N 1
ATOM 1335 C CA . GLU A 1 178 ? 6.360 -1.096 23.215 1.00 64.19 178 GLU A CA 1
ATOM 1336 C C . GLU A 1 178 ? 7.474 -2.138 23.068 1.00 64.19 178 GLU A C 1
ATOM 1338 O O . GLU A 1 178 ? 8.406 -2.167 23.867 1.00 64.19 178 GLU A O 1
ATOM 1343 N N . ARG A 1 179 ? 7.442 -2.958 22.008 1.00 61.62 179 ARG A N 1
ATOM 1344 C CA . ARG A 1 179 ? 8.494 -3.942 21.721 1.00 61.62 179 ARG A CA 1
ATOM 1345 C C . ARG A 1 179 ? 9.870 -3.307 21.492 1.00 61.62 179 ARG A C 1
ATOM 1347 O O . ARG A 1 179 ? 10.878 -3.991 21.643 1.00 61.62 179 ARG A O 1
ATOM 1354 N N . TYR A 1 180 ? 9.914 -2.040 21.085 1.00 56.97 180 TYR A N 1
ATOM 1355 C CA . TYR A 1 180 ? 11.157 -1.302 20.846 1.00 56.97 180 TYR A CA 1
ATOM 1356 C C . TYR A 1 180 ? 11.467 -0.280 21.948 1.00 56.97 180 TYR A C 1
ATOM 1358 O O . TYR A 1 180 ? 12.426 0.480 21.808 1.00 56.97 180 TYR A O 1
ATOM 1366 N N . SER A 1 181 ? 10.685 -0.253 23.031 1.00 52.09 181 SER A N 1
ATOM 1367 C CA . SER A 1 181 ? 11.010 0.555 24.205 1.00 52.09 181 SER A CA 1
ATOM 1368 C C . SER A 1 181 ? 12.241 -0.032 24.911 1.00 52.09 181 SER A C 1
ATOM 1370 O O . SER A 1 181 ? 12.326 -1.255 25.056 1.00 52.09 181 SER A O 1
ATOM 1372 N N . PRO A 1 182 ? 13.208 0.795 25.355 1.00 44.47 182 PRO A N 1
ATOM 1373 C CA . PRO A 1 182 ? 14.296 0.321 26.206 1.00 44.47 182 PRO A CA 1
ATOM 1374 C C . PRO A 1 182 ? 13.729 -0.343 27.474 1.00 44.47 182 PRO A C 1
ATOM 1376 O O . PRO A 1 182 ? 12.673 0.094 27.944 1.00 44.47 182 PRO A O 1
ATOM 1379 N N . PRO A 1 183 ? 14.398 -1.362 28.048 1.00 47.66 183 PRO A N 1
ATOM 1380 C CA . PRO A 1 183 ? 14.022 -1.871 29.363 1.00 47.66 183 PRO A CA 1
ATOM 1381 C C . PRO A 1 183 ? 14.043 -0.723 30.381 1.00 47.66 183 PRO A C 1
ATOM 1383 O O . PRO A 1 183 ? 14.960 0.101 30.345 1.00 47.66 183 PRO A O 1
ATOM 1386 N N . ALA A 1 184 ? 13.022 -0.672 31.239 1.00 57.91 184 ALA A N 1
ATOM 1387 C CA . ALA A 1 184 ? 12.942 0.271 32.353 1.00 57.91 184 ALA A CA 1
ATOM 1388 C C . ALA A 1 184 ? 13.964 -0.051 33.451 1.00 57.91 184 ALA A C 1
ATOM 1390 O O . ALA A 1 184 ? 14.263 -1.254 33.644 1.00 57.91 184 ALA A O 1
#

Sequence (184 aa):
MTFWWCLVVFLGVLAISSGQLAWSPIQVESNNQVDLFTRQASGCPCLWRSPVDPQDTDCACCVRGGCQCGEISTGRCVQCGLEMNCLNMCNITLDSRALQNSSGLSFGQIKSPILQGPVTCKYYLRPVAGQRVELQVYRLVQVGHFTGQRCEGGSLRFGESIGGTETSRSAELCGANERYSPPA

Foldseek 3Di:
DDDDDDDDDPPDDPPPPPPDPDDDPDPFPPPCAPGNWFRWQWQCDQPVCCVPPVPRGNATDTDQQWDTLHPVRRRDTARFVCSPCGQPDFQEEAAQVSSCVGRVDSDGDDDHHPDPHPPDGDYHYHYDPPDDDDDDDPADAFAADDPPPDGDRGWDKDFDQDPNRTDPPIDIDGGHDPVPDDDD